Protein AF-A0A0U5H6E9-F1 (afdb_monomer)

Foldseek 3Di:
DDDDPPPDPDDDPPPVPPPPADPLVNVLVLLLVLLLLVLCLLQPPDDPLLSVLLSLLLLLLLLLLQLLCCVQPPQDLVLQPDPVLSVQLVVQVLVVNVVSLVSNLVSLVSCLVPNDPDDLDDDLNVLLVQLNVQLVVLNVVCVVCVPPDDPVSNSVSSVSNNVSSLSNLLSSLCRSQSDDPVSSVLSSLQSNLSSNLNNLSCSCPRRVVVSCVVPVVCVSSVVSSVVSNLVCNVVSLVSNVVSLVVVLCVSQNDDPCSLPVDPSNVSSVVSVVSSVVVVVSSVVVVVVPD

pLDDT: mean 86.28, std 13.68, range [39.25, 98.56]

Organism: NCBI:txid1407499

Solvent-accessible surface area (backbone atoms only — not comparable to full-atom values): 15486 Å² total; per-residue (Å²): 135,87,80,84,84,80,76,82,89,74,84,74,89,68,78,70,74,67,76,84,65,82,53,62,66,56,56,45,50,51,53,53,50,48,48,43,55,47,28,45,60,77,37,61,95,53,59,70,63,57,22,46,31,58,34,46,27,52,52,29,31,16,34,40,29,15,31,44,44,42,57,73,76,63,53,64,71,77,60,43,89,48,71,64,61,53,48,52,41,51,53,39,42,53,54,52,53,52,55,28,53,52,44,28,49,52,26,45,51,49,28,69,69,70,55,54,93,62,91,74,86,74,63,22,67,63,34,28,52,52,10,48,51,37,27,52,52,22,48,49,50,39,65,79,46,55,88,85,54,61,72,66,60,55,50,52,25,49,48,38,28,34,51,12,30,50,33,27,47,50,12,46,22,33,66,76,51,74,76,48,73,66,54,25,52,40,41,29,49,31,52,51,30,48,8,48,52,45,2,46,42,49,40,41,63,62,26,49,51,57,41,31,77,77,36,65,84,50,47,66,46,45,54,57,48,54,48,58,51,60,67,49,44,62,60,35,49,52,44,37,49,56,35,45,51,53,54,44,37,74,74,64,48,85,49,67,63,47,41,73,74,32,78,65,18,47,56,53,49,53,44,51,52,52,52,50,52,53,49,52,53,49,53,53,56,44,72,75,60,119

Structure (mmCIF, N/CA/C/O backbone):
data_AF-A0A0U5H6E9-F1
#
_entry.id   AF-A0A0U5H6E9-F1
#
loop_
_atom_site.group_PDB
_atom_site.id
_atom_site.type_symbol
_atom_site.label_atom_id
_atom_site.label_alt_id
_atom_site.label_comp_id
_atom_site.label_asym_id
_atom_site.label_entity_id
_atom_site.label_seq_id
_atom_site.pdbx_PDB_ins_code
_atom_site.Cartn_x
_atom_site.Cartn_y
_atom_site.Cartn_z
_atom_site.occupancy
_atom_site.B_iso_or_equiv
_atom_site.auth_seq_id
_atom_site.auth_comp_id
_atom_site.auth_asym_id
_atom_site.auth_atom_id
_atom_site.pdbx_PDB_model_num
ATOM 1 N N . MET A 1 1 ? 69.852 18.752 -20.637 1.00 45.91 1 MET A N 1
ATOM 2 C CA . MET A 1 1 ? 68.870 19.794 -20.258 1.00 45.91 1 MET A CA 1
ATOM 3 C C . MET A 1 1 ? 67.490 19.238 -20.585 1.00 45.91 1 MET A C 1
ATOM 5 O O . MET A 1 1 ? 67.244 18.961 -21.744 1.00 45.91 1 MET A O 1
ATOM 9 N N . SER A 1 2 ? 66.781 18.673 -19.604 1.00 44.69 2 SER A N 1
ATOM 10 C CA . SER A 1 2 ? 65.885 19.367 -18.648 1.00 44.69 2 SER A CA 1
ATOM 11 C C . SER A 1 2 ? 64.554 19.737 -19.329 1.00 44.69 2 SER A C 1
ATOM 13 O O . SER A 1 2 ? 64.591 20.444 -20.322 1.00 44.69 2 SER A O 1
ATOM 15 N N . GLY A 1 3 ? 63.366 19.286 -18.922 1.00 46.31 3 GLY A N 1
ATOM 16 C CA . GLY A 1 3 ? 62.975 18.500 -17.756 1.00 46.31 3 GLY A CA 1
ATOM 17 C C . GLY A 1 3 ? 61.678 17.726 -18.032 1.00 46.31 3 GLY A C 1
ATOM 18 O O . GLY A 1 3 ? 60.779 18.195 -18.727 1.00 46.31 3 GLY A O 1
ATOM 19 N N . ARG A 1 4 ? 61.626 16.498 -17.510 1.00 51.28 4 ARG A N 1
ATOM 20 C CA . ARG A 1 4 ? 60.442 15.635 -17.451 1.00 51.28 4 ARG A CA 1
ATOM 21 C C . ARG A 1 4 ? 59.536 16.177 -16.346 1.00 51.28 4 ARG A C 1
ATOM 23 O O . ARG A 1 4 ? 59.926 16.143 -15.184 1.00 51.28 4 ARG A O 1
ATOM 30 N N . ASN A 1 5 ? 58.344 16.638 -16.708 1.00 56.56 5 ASN A N 1
ATOM 31 C CA . ASN A 1 5 ? 57.294 16.946 -15.744 1.00 56.56 5 ASN A CA 1
ATOM 32 C C . ASN A 1 5 ? 56.795 15.637 -15.126 1.00 56.56 5 ASN A C 1
ATOM 34 O O . ASN A 1 5 ? 56.046 14.883 -15.747 1.00 56.56 5 ASN A O 1
ATOM 38 N N . ALA A 1 6 ? 57.266 15.366 -13.911 1.00 51.44 6 ALA A N 1
ATOM 39 C CA . ALA A 1 6 ? 56.654 14.423 -12.996 1.00 51.44 6 ALA A CA 1
ATOM 40 C C . ALA A 1 6 ? 55.296 15.001 -12.580 1.00 51.44 6 ALA A C 1
ATOM 42 O O . ALA A 1 6 ? 55.215 15.887 -11.734 1.00 51.44 6 ALA A O 1
ATOM 43 N N . ALA A 1 7 ? 54.239 14.549 -13.250 1.00 56.31 7 ALA A N 1
ATOM 44 C CA . ALA A 1 7 ? 52.873 14.784 -12.818 1.00 56.31 7 ALA A CA 1
ATOM 45 C C . ALA A 1 7 ? 52.587 13.869 -11.623 1.00 56.31 7 ALA A C 1
ATOM 47 O O . ALA A 1 7 ? 52.314 12.683 -11.788 1.00 56.31 7 ALA A O 1
ATOM 48 N N . ASP A 1 8 ? 52.779 14.439 -10.438 1.00 48.72 8 ASP A N 1
ATOM 49 C CA . ASP A 1 8 ? 51.894 14.365 -9.275 1.00 48.72 8 ASP A CA 1
ATOM 50 C C . ASP A 1 8 ? 50.790 13.289 -9.367 1.00 48.72 8 ASP A C 1
ATOM 52 O O . ASP A 1 8 ? 49.658 13.533 -9.789 1.00 48.72 8 ASP A O 1
ATOM 56 N N . THR A 1 9 ? 51.134 12.062 -8.980 1.00 53.03 9 THR A N 1
ATOM 57 C CA . THR A 1 9 ? 50.176 10.995 -8.671 1.00 53.03 9 THR A CA 1
ATOM 58 C C . THR A 1 9 ? 50.020 10.891 -7.159 1.00 53.03 9 THR A C 1
ATOM 60 O O . THR A 1 9 ? 50.283 9.840 -6.586 1.00 53.03 9 THR A O 1
ATOM 63 N N . ASP A 1 10 ? 49.612 11.981 -6.517 1.00 53.16 10 ASP A N 1
ATOM 64 C CA . ASP A 1 10 ? 49.133 11.977 -5.138 1.00 53.16 10 ASP A CA 1
ATOM 65 C C . ASP A 1 10 ? 47.776 12.673 -5.111 1.00 53.16 10 ASP A C 1
ATOM 67 O O . ASP A 1 10 ? 47.655 13.876 -5.330 1.00 53.16 10 ASP A O 1
ATOM 71 N N . GLY A 1 11 ? 46.715 11.906 -4.874 1.00 45.62 11 GLY A N 1
ATOM 72 C CA . GLY A 1 11 ? 45.394 12.505 -4.765 1.00 45.62 11 GLY A CA 1
ATOM 73 C C . GLY A 1 11 ? 44.251 11.514 -4.802 1.00 45.62 11 GLY A C 1
ATOM 74 O O . GLY A 1 11 ? 43.644 11.296 -5.841 1.00 45.62 11 GLY A O 1
ATOM 75 N N . GLN A 1 12 ? 43.897 11.019 -3.619 1.00 45.31 12 GLN A N 1
ATOM 76 C CA . GLN A 1 12 ? 42.544 10.572 -3.289 1.00 45.31 12 GLN A CA 1
ATOM 77 C C . GLN A 1 12 ? 42.116 9.206 -3.844 1.00 45.31 12 GLN A C 1
ATOM 79 O O . GLN A 1 12 ? 41.118 9.061 -4.547 1.00 45.31 12 GLN A O 1
ATOM 84 N N . SER A 1 13 ? 42.707 8.153 -3.277 1.00 42.09 13 SER A N 1
ATOM 85 C CA . SER A 1 13 ? 41.877 7.066 -2.749 1.00 42.09 13 SER A CA 1
ATOM 86 C C . SER A 1 13 ? 41.071 7.596 -1.553 1.00 42.09 13 SER A C 1
ATOM 88 O O . SER A 1 13 ? 41.243 7.185 -0.405 1.00 42.09 13 SER A O 1
ATOM 90 N N . GLU A 1 14 ? 40.152 8.533 -1.817 1.00 42.91 14 GLU A N 1
ATOM 91 C CA . GLU A 1 14 ? 38.995 8.705 -0.956 1.00 42.91 14 GLU A CA 1
ATOM 92 C C . GLU A 1 14 ? 38.240 7.379 -1.034 1.00 42.91 14 GLU A C 1
ATOM 94 O O . GLU A 1 14 ? 37.371 7.150 -1.876 1.00 42.91 14 GLU A O 1
ATOM 99 N N . ASN A 1 15 ? 38.605 6.475 -0.126 1.00 39.25 15 ASN A N 1
ATOM 100 C CA . ASN A 1 15 ? 37.699 5.517 0.467 1.00 39.25 15 ASN A CA 1
ATOM 101 C C . ASN A 1 15 ? 36.555 6.339 1.055 1.00 39.25 15 ASN A C 1
ATOM 103 O O . ASN A 1 15 ? 36.494 6.599 2.257 1.00 39.25 15 ASN A O 1
ATOM 107 N N . GLY A 1 16 ? 35.672 6.794 0.167 1.00 39.44 16 GLY A N 1
ATOM 108 C CA . GLY A 1 16 ? 34.400 7.384 0.479 1.00 39.44 16 GLY A CA 1
ATOM 109 C C . GLY A 1 16 ? 33.651 6.307 1.222 1.00 39.44 16 GLY A C 1
ATOM 110 O O . GLY A 1 16 ? 32.987 5.461 0.622 1.00 39.44 16 GLY A O 1
ATOM 111 N N . ALA A 1 17 ? 33.805 6.311 2.543 1.00 40.44 17 ALA A N 1
ATOM 112 C CA . ALA A 1 17 ? 32.913 5.652 3.458 1.00 40.44 17 ALA A CA 1
ATOM 113 C C . ALA A 1 17 ? 31.559 6.307 3.207 1.00 40.44 17 ALA A C 1
ATOM 115 O O . ALA A 1 17 ? 31.188 7.284 3.855 1.00 40.44 17 ALA A O 1
ATOM 116 N N . THR A 1 18 ? 30.854 5.808 2.187 1.00 41.44 18 THR A N 1
ATOM 117 C CA . THR A 1 18 ? 29.498 6.213 1.867 1.00 41.44 18 THR A CA 1
ATOM 118 C C . THR A 1 18 ? 28.760 6.142 3.190 1.00 41.44 18 THR A C 1
ATOM 120 O O . THR A 1 18 ? 28.758 5.055 3.788 1.00 41.44 18 THR A O 1
ATOM 123 N N . PRO A 1 19 ? 28.229 7.268 3.705 1.00 43.62 19 PRO A N 1
ATOM 124 C CA . PRO A 1 19 ? 27.575 7.278 5.000 1.00 43.62 19 PRO A CA 1
ATOM 125 C C . PRO A 1 19 ? 26.576 6.133 4.978 1.00 43.62 19 PRO A C 1
ATOM 127 O O . PRO A 1 19 ? 25.770 6.056 4.048 1.00 43.62 19 PRO A O 1
ATOM 130 N N . ARG A 1 20 ? 26.733 5.185 5.914 1.00 52.06 20 ARG A N 1
ATOM 131 C CA . ARG A 1 20 ? 25.985 3.922 5.944 1.00 52.06 20 ARG A CA 1
ATOM 132 C C . ARG A 1 20 ? 24.503 4.246 6.098 1.00 52.06 20 ARG A C 1
ATOM 134 O O . ARG A 1 20 ? 23.975 4.307 7.203 1.00 52.06 20 ARG A O 1
ATOM 141 N N . GLY A 1 21 ? 23.841 4.511 4.977 1.00 60.22 21 GLY A N 1
ATOM 142 C CA . GLY A 1 21 ? 22.407 4.695 4.916 1.00 60.22 21 GLY A CA 1
ATOM 143 C C . GLY A 1 21 ? 21.741 3.412 5.389 1.00 60.22 21 GLY A C 1
ATOM 144 O O . GLY A 1 21 ? 22.235 2.310 5.135 1.00 60.22 21 GLY A O 1
ATOM 145 N N . LEU A 1 22 ? 20.620 3.558 6.089 1.00 67.62 22 LEU A N 1
ATOM 146 C CA . LEU A 1 22 ? 19.798 2.429 6.503 1.00 67.62 22 LEU A CA 1
ATOM 147 C C . LEU A 1 22 ? 19.480 1.574 5.271 1.00 67.62 22 LEU A C 1
ATOM 149 O O . LEU A 1 22 ? 18.925 2.064 4.284 1.00 67.62 22 LEU A O 1
ATOM 153 N N . GLN A 1 23 ? 19.881 0.300 5.306 1.00 84.44 23 GLN A N 1
ATOM 154 C CA . GLN A 1 23 ? 19.704 -0.589 4.164 1.00 84.44 23 GLN A CA 1
ATOM 155 C C . GLN A 1 23 ? 18.206 -0.671 3.819 1.00 84.44 23 GLN A C 1
ATOM 157 O O . GLN A 1 23 ? 17.396 -0.908 4.719 1.00 84.44 23 GLN A O 1
ATOM 162 N N . PRO A 1 24 ? 17.802 -0.549 2.541 1.00 83.44 24 PRO A N 1
ATOM 163 C CA . PRO A 1 24 ? 16.387 -0.568 2.152 1.00 83.44 24 PRO A CA 1
ATOM 164 C C . PRO A 1 24 ? 15.603 -1.801 2.624 1.00 83.44 24 PRO A C 1
ATOM 166 O O . PRO A 1 24 ? 14.387 -1.726 2.807 1.00 83.44 24 PRO A O 1
ATOM 169 N N . ARG A 1 25 ? 16.294 -2.922 2.867 1.00 89.62 25 ARG A N 1
ATOM 170 C CA . ARG A 1 25 ? 15.721 -4.139 3.459 1.00 89.62 25 ARG A CA 1
ATOM 171 C C . ARG A 1 25 ? 15.347 -3.959 4.928 1.00 89.62 25 ARG A C 1
ATOM 173 O O . ARG A 1 25 ? 14.295 -4.432 5.338 1.00 89.62 25 ARG A O 1
ATOM 180 N N . VAL A 1 26 ? 16.175 -3.253 5.696 1.00 89.06 26 VAL A N 1
ATOM 181 C CA . VAL A 1 26 ? 15.901 -2.940 7.104 1.00 89.06 26 VAL A CA 1
ATOM 182 C C . VAL A 1 26 ? 14.701 -2.004 7.200 1.00 89.06 26 VAL A C 1
ATOM 184 O O . VAL A 1 26 ? 13.808 -2.254 7.997 1.00 89.06 26 VAL A O 1
ATOM 187 N N . VAL A 1 27 ? 14.611 -0.992 6.329 1.00 87.62 27 VAL A N 1
ATOM 188 C CA . VAL A 1 27 ? 13.433 -0.104 6.269 1.00 87.62 27 VAL A CA 1
ATOM 189 C C . VAL A 1 27 ? 12.159 -0.899 5.978 1.00 87.62 27 VAL A C 1
ATOM 191 O O . VAL A 1 27 ? 11.160 -0.727 6.670 1.00 87.62 27 VAL A O 1
ATOM 194 N N . LEU A 1 28 ? 12.194 -1.807 4.997 1.00 92.81 28 LEU A N 1
ATOM 195 C CA . LEU A 1 28 ? 11.055 -2.674 4.692 1.00 92.81 28 LEU A CA 1
ATOM 196 C C . LEU A 1 28 ? 10.669 -3.553 5.893 1.00 92.81 28 LEU A C 1
ATOM 198 O O . LEU A 1 28 ? 9.490 -3.633 6.229 1.00 92.81 28 LEU A O 1
ATOM 202 N N . ALA A 1 29 ? 11.646 -4.172 6.559 1.00 93.44 29 ALA A N 1
ATOM 203 C CA . ALA A 1 29 ? 11.404 -4.987 7.747 1.00 93.44 29 ALA A CA 1
ATOM 204 C C . ALA A 1 29 ? 10.767 -4.168 8.881 1.00 93.44 29 ALA A C 1
ATOM 206 O O . ALA A 1 29 ? 9.769 -4.598 9.452 1.00 93.44 29 ALA A O 1
ATOM 207 N N . LEU A 1 30 ? 11.279 -2.962 9.153 1.00 90.69 30 LEU A N 1
ATOM 208 C CA . LEU A 1 30 ? 10.728 -2.055 10.164 1.00 90.69 30 LEU A CA 1
ATOM 209 C C . LEU A 1 30 ? 9.275 -1.676 9.859 1.00 90.69 30 LEU A C 1
ATOM 211 O O . LEU A 1 30 ? 8.436 -1.728 10.754 1.00 90.69 30 LEU A O 1
ATOM 215 N N . VAL A 1 31 ? 8.955 -1.354 8.601 1.00 91.69 31 VAL A N 1
ATOM 216 C CA . VAL A 1 31 ? 7.578 -1.040 8.180 1.00 91.69 31 VAL A CA 1
ATOM 217 C C . VAL A 1 31 ? 6.656 -2.249 8.366 1.00 91.69 31 VAL A C 1
ATOM 219 O O . VAL A 1 31 ? 5.556 -2.098 8.894 1.00 91.69 31 VAL A O 1
ATOM 222 N N . LEU A 1 32 ? 7.096 -3.453 7.987 1.00 95.50 32 LEU A N 1
ATOM 223 C CA . LEU A 1 32 ? 6.299 -4.677 8.130 1.00 95.50 32 LEU A CA 1
ATOM 224 C C . LEU A 1 32 ? 6.052 -5.047 9.597 1.00 95.50 32 LEU A C 1
ATOM 226 O O . LEU A 1 32 ? 4.924 -5.390 9.951 1.00 95.50 32 LEU A O 1
ATOM 230 N N . VAL A 1 33 ? 7.076 -4.938 10.448 1.00 93.75 33 VAL A N 1
ATOM 231 C CA . VAL A 1 33 ? 6.973 -5.188 11.894 1.00 93.75 33 VAL A CA 1
ATOM 232 C C . VAL A 1 33 ? 6.086 -4.138 12.561 1.00 93.75 33 VAL A C 1
ATOM 234 O O . VAL A 1 33 ? 5.216 -4.489 13.356 1.00 93.75 33 VAL A O 1
ATOM 237 N N . ALA A 1 34 ? 6.228 -2.858 12.204 1.00 91.12 34 ALA A N 1
ATOM 238 C CA . ALA A 1 34 ? 5.355 -1.801 12.708 1.00 91.12 34 ALA A CA 1
ATOM 239 C C . ALA A 1 34 ? 3.893 -2.010 12.271 1.00 91.12 34 ALA A C 1
ATOM 241 O O . ALA A 1 34 ? 2.977 -1.837 13.079 1.00 91.12 34 ALA A O 1
ATOM 242 N N . ALA A 1 35 ? 3.654 -2.430 11.025 1.00 94.31 35 ALA A N 1
ATOM 243 C CA . ALA A 1 35 ? 2.319 -2.785 10.547 1.00 94.31 35 ALA A CA 1
ATOM 244 C C . ALA A 1 35 ? 1.745 -3.989 11.316 1.00 94.31 35 ALA A C 1
ATOM 246 O O . ALA A 1 35 ? 0.595 -3.938 11.756 1.00 94.31 35 ALA A O 1
ATOM 247 N N . LEU A 1 36 ? 2.556 -5.028 11.559 1.00 94.81 36 LEU A N 1
ATOM 248 C CA . LEU A 1 36 ? 2.159 -6.209 12.333 1.00 94.81 36 LEU A CA 1
ATOM 249 C C . LEU A 1 36 ? 1.800 -5.841 13.771 1.00 94.81 36 LEU A C 1
ATOM 251 O O . LEU A 1 36 ? 0.747 -6.239 14.259 1.00 94.81 36 LEU A O 1
ATOM 255 N N . GLY A 1 37 ? 2.616 -5.009 14.420 1.00 92.12 37 GLY A N 1
ATOM 256 C CA . GLY A 1 37 ? 2.298 -4.473 15.740 1.00 92.12 37 GLY A CA 1
ATOM 257 C C . GLY A 1 37 ? 0.974 -3.704 15.749 1.00 92.12 37 GLY A C 1
ATOM 258 O O . GLY A 1 37 ? 0.287 -3.685 16.757 1.00 92.12 37 GLY A O 1
ATOM 259 N N . GLY A 1 38 ? 0.567 -3.100 14.626 1.00 90.94 38 GLY A N 1
ATOM 260 C CA . GLY A 1 38 ? -0.732 -2.422 14.500 1.00 90.94 38 GLY A CA 1
ATOM 261 C C . GLY A 1 38 ? -1.886 -3.397 14.525 1.00 90.94 38 GLY A C 1
ATOM 262 O O . GLY A 1 38 ? -2.750 -3.284 15.384 1.00 90.94 38 GLY A O 1
ATOM 263 N N . ALA A 1 39 ? -1.842 -4.390 13.641 1.00 92.19 39 ALA A N 1
ATOM 264 C CA . ALA A 1 39 ? -2.847 -5.446 13.606 1.00 92.19 39 ALA A CA 1
ATOM 265 C C . ALA A 1 39 ? -2.925 -6.206 14.942 1.00 92.19 39 ALA A C 1
ATOM 267 O O . ALA A 1 39 ? -4.013 -6.493 15.436 1.00 92.19 39 ALA A O 1
ATOM 268 N N . TRP A 1 40 ? -1.779 -6.471 15.576 1.00 92.56 40 TRP A N 1
ATOM 269 C CA . TRP A 1 40 ? -1.730 -7.141 16.874 1.00 92.56 40 TRP A CA 1
ATOM 270 C C . TRP A 1 40 ? -2.445 -6.355 17.977 1.00 92.56 40 TRP A C 1
ATOM 272 O O . TRP A 1 40 ? -3.131 -6.950 18.809 1.00 92.56 40 TRP A O 1
ATOM 282 N N . LEU A 1 41 ? -2.288 -5.027 17.984 1.00 90.12 41 LEU A N 1
ATOM 283 C CA . LEU A 1 41 ? -2.976 -4.148 18.925 1.00 90.12 41 LEU A CA 1
ATOM 284 C C . LEU A 1 41 ? -4.474 -4.047 18.623 1.00 90.12 41 LEU A C 1
ATOM 286 O O . LEU A 1 41 ? -5.272 -4.144 19.551 1.00 90.12 41 LEU A O 1
ATOM 290 N N . THR A 1 42 ? -4.854 -3.897 17.350 1.00 89.44 42 THR A N 1
ATOM 291 C CA . THR A 1 42 ? -6.260 -3.787 16.926 1.00 89.44 42 THR A CA 1
ATOM 292 C C . THR A 1 42 ? -7.068 -5.035 17.289 1.00 89.44 42 THR A C 1
ATOM 294 O O . THR A 1 42 ? -8.187 -4.914 17.771 1.00 89.44 42 THR A O 1
ATOM 297 N N . HIS A 1 43 ? -6.493 -6.230 17.135 1.00 90.12 43 HIS A N 1
ATOM 298 C CA . HIS A 1 43 ? -7.172 -7.500 17.424 1.00 90.12 43 HIS A CA 1
ATOM 299 C C . HIS A 1 43 ? -6.643 -8.159 18.708 1.00 90.12 43 HIS A C 1
ATOM 301 O O . HIS A 1 43 ? -6.454 -9.379 18.784 1.00 90.12 43 HIS A O 1
ATOM 307 N N . ARG A 1 44 ? -6.349 -7.359 19.740 1.00 89.56 44 ARG A N 1
ATOM 308 C CA . ARG A 1 44 ? -5.904 -7.879 21.040 1.00 89.56 44 ARG A CA 1
ATOM 309 C C . ARG A 1 44 ? -6.959 -8.832 21.622 1.00 89.56 44 ARG A C 1
ATOM 311 O O . ARG A 1 44 ? -8.154 -8.597 21.511 1.00 89.56 44 ARG A O 1
ATOM 318 N N . GLY A 1 45 ? -6.503 -9.930 22.225 1.00 89.62 45 GLY A N 1
ATOM 319 C CA . GLY A 1 45 ? -7.380 -10.972 22.779 1.00 89.62 45 GLY A CA 1
ATOM 320 C C . GLY A 1 45 ? -7.969 -11.946 21.750 1.00 89.62 45 GLY A C 1
ATOM 321 O O . GLY A 1 45 ? -8.511 -12.967 22.148 1.00 89.62 45 GLY A O 1
ATOM 322 N N . GLN A 1 46 ? -7.810 -11.688 20.447 1.00 91.06 46 GLN A N 1
ATOM 323 C CA . GLN A 1 46 ? -8.293 -12.583 19.391 1.00 91.06 46 GLN A CA 1
ATOM 324 C C . GLN A 1 46 ? -7.273 -13.689 19.040 1.00 91.06 46 GLN A C 1
ATOM 326 O O . GLN A 1 46 ? -6.070 -13.533 19.320 1.00 91.06 46 GLN A O 1
ATOM 331 N N . PRO A 1 47 ? -7.716 -14.788 18.392 1.00 92.69 47 PRO A N 1
ATOM 332 C CA . PRO A 1 47 ? -6.833 -15.830 17.871 1.00 92.69 47 PRO A CA 1
ATOM 333 C C . PRO A 1 47 ? -5.758 -15.287 16.919 1.00 92.69 47 PRO A C 1
ATOM 335 O O . PRO A 1 47 ? -5.918 -14.238 16.291 1.00 92.69 47 PRO A O 1
ATOM 338 N N . LEU A 1 48 ? -4.654 -16.029 16.772 1.00 92.56 48 LEU A N 1
ATOM 339 C CA . LEU A 1 48 ? -3.530 -15.634 15.911 1.00 92.56 48 LEU A CA 1
ATOM 340 C C . LEU A 1 48 ? -3.969 -15.379 14.458 1.00 92.56 48 LEU A C 1
ATOM 342 O O . LEU A 1 48 ? -3.536 -14.400 13.853 1.00 92.56 48 LEU A O 1
ATOM 346 N N . ALA A 1 49 ? -4.868 -16.208 13.922 1.00 91.06 49 ALA A N 1
ATOM 347 C CA . ALA A 1 49 ? -5.393 -16.054 12.565 1.00 91.06 49 ALA A CA 1
ATOM 348 C C . ALA A 1 49 ? -6.079 -14.691 12.358 1.00 91.06 49 ALA A C 1
ATOM 350 O O . ALA A 1 49 ? -5.776 -13.992 11.393 1.00 91.06 49 ALA A O 1
ATOM 351 N N . THR A 1 50 ? -6.916 -14.261 13.306 1.00 89.25 50 THR A N 1
ATOM 352 C CA . THR A 1 50 ? -7.624 -12.970 13.267 1.00 89.25 50 THR A CA 1
ATOM 353 C C . THR A 1 50 ? -6.674 -11.774 13.327 1.00 89.25 50 THR A C 1
ATOM 355 O O . THR A 1 50 ? -7.024 -10.698 12.868 1.00 89.25 50 THR A O 1
ATOM 358 N N . LYS A 1 51 ? -5.451 -11.943 13.844 1.00 92.69 51 LYS A N 1
ATOM 359 C CA . LYS A 1 51 ? -4.412 -10.897 13.841 1.00 92.69 51 LYS A CA 1
ATOM 360 C C . LYS A 1 51 ? -3.607 -10.886 12.543 1.00 92.69 51 LYS A C 1
ATOM 362 O O . LYS A 1 51 ? -3.266 -9.822 12.030 1.00 92.69 51 LYS A O 1
ATOM 367 N N . LEU A 1 52 ? -3.280 -12.069 12.020 1.00 95.50 52 LEU A N 1
ATOM 368 C CA . LEU A 1 52 ? -2.416 -12.216 10.849 1.00 95.50 52 LEU A CA 1
ATOM 369 C C . LEU A 1 52 ? -3.147 -11.964 9.529 1.00 95.50 52 LEU A C 1
ATOM 371 O O . LEU A 1 52 ? -2.539 -11.412 8.617 1.00 95.50 52 LEU A O 1
ATOM 375 N N . LEU A 1 53 ? -4.426 -12.327 9.408 1.00 95.25 53 LEU A N 1
ATOM 376 C CA . LEU A 1 53 ? -5.186 -12.154 8.164 1.00 95.25 53 LEU A CA 1
ATOM 377 C C . LEU A 1 53 ? -5.398 -10.680 7.768 1.00 95.25 53 LEU A C 1
ATOM 379 O O . LEU A 1 53 ? -5.116 -10.349 6.611 1.00 95.25 53 LEU A O 1
ATOM 383 N N . PRO A 1 54 ? -5.814 -9.768 8.671 1.00 94.31 54 PRO A N 1
ATOM 384 C CA . PRO A 1 54 ? -5.920 -8.345 8.349 1.00 94.31 54 PRO A CA 1
ATOM 385 C C . PRO A 1 54 ? -4.556 -7.740 8.010 1.00 94.31 54 PRO A C 1
ATOM 387 O O . PRO A 1 54 ? -4.429 -6.989 7.044 1.00 94.31 54 PRO A O 1
ATOM 390 N N . TRP A 1 55 ? -3.509 -8.117 8.757 1.00 97.06 55 TRP A N 1
ATOM 391 C CA . TRP A 1 55 ? -2.137 -7.694 8.470 1.00 97.06 55 TRP A CA 1
ATOM 392 C C . TRP A 1 55 ? -1.686 -8.139 7.078 1.00 97.06 55 TRP A C 1
ATOM 394 O O . TRP A 1 55 ? -1.230 -7.311 6.290 1.00 97.06 55 TRP A O 1
ATOM 404 N N . ALA A 1 56 ? -1.848 -9.423 6.756 1.00 97.56 56 ALA A N 1
ATOM 405 C C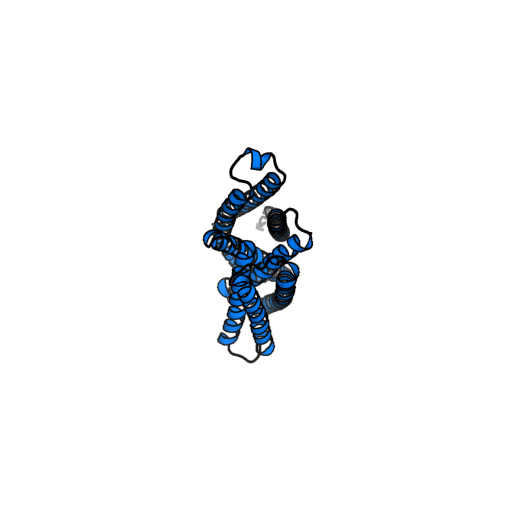A . ALA A 1 56 ? -1.475 -9.978 5.464 1.00 97.56 56 ALA A CA 1
ATOM 406 C C . ALA A 1 56 ? -2.249 -9.287 4.337 1.00 97.56 56 ALA A C 1
ATOM 408 O O . ALA A 1 56 ? -1.635 -8.860 3.365 1.00 97.56 56 ALA A O 1
ATOM 409 N N . THR A 1 57 ? -3.560 -9.092 4.499 1.00 96.94 57 THR A N 1
ATOM 410 C CA . THR A 1 57 ? -4.415 -8.402 3.520 1.00 96.94 57 THR A CA 1
ATOM 411 C C . THR A 1 57 ? -3.953 -6.966 3.281 1.00 96.94 57 THR A C 1
ATOM 413 O O . THR A 1 57 ? -3.774 -6.562 2.128 1.00 96.94 57 THR A O 1
ATOM 416 N N . ALA A 1 58 ? -3.684 -6.206 4.348 1.00 97.00 58 ALA A N 1
ATOM 417 C CA . ALA A 1 58 ? -3.190 -4.835 4.253 1.00 97.00 58 ALA A CA 1
ATOM 418 C C . ALA A 1 58 ? -1.803 -4.765 3.593 1.00 97.00 58 ALA A C 1
ATOM 420 O O . ALA A 1 58 ? -1.572 -3.923 2.725 1.00 97.00 58 ALA A O 1
ATOM 421 N N . VAL A 1 59 ? -0.887 -5.671 3.951 1.00 98.12 59 VAL A N 1
ATOM 422 C CA . VAL A 1 59 ? 0.476 -5.725 3.402 1.00 98.12 59 VAL A CA 1
ATOM 423 C C . VAL A 1 59 ? 0.468 -6.121 1.929 1.00 98.12 59 VAL A C 1
ATOM 425 O O . VAL A 1 59 ? 1.081 -5.434 1.114 1.00 98.12 59 VAL A O 1
ATOM 428 N N . THR A 1 60 ? -0.223 -7.198 1.553 1.00 98.38 60 THR A N 1
ATOM 429 C CA . THR A 1 60 ? -0.228 -7.679 0.164 1.00 98.38 60 THR A CA 1
ATOM 430 C C . THR A 1 60 ? -0.938 -6.693 -0.751 1.00 98.38 60 THR A C 1
ATOM 432 O O . THR A 1 60 ? -0.425 -6.373 -1.824 1.00 98.38 60 THR A O 1
ATOM 435 N N . THR A 1 61 ? -2.081 -6.156 -0.311 1.00 98.12 61 THR A N 1
ATOM 436 C CA . THR A 1 61 ? -2.844 -5.180 -1.099 1.00 98.12 61 THR A CA 1
ATOM 437 C C . THR A 1 61 ? -2.111 -3.852 -1.164 1.00 98.12 61 THR A C 1
ATOM 439 O O . THR A 1 61 ? -2.021 -3.262 -2.236 1.00 98.12 61 THR A O 1
ATOM 442 N N . GLY A 1 62 ? -1.503 -3.411 -0.061 1.00 97.94 62 GLY A N 1
ATOM 443 C CA . GLY A 1 62 ? -0.704 -2.194 -0.031 1.00 97.94 62 GLY A CA 1
ATOM 444 C C . GLY A 1 62 ? 0.537 -2.280 -0.920 1.00 97.94 62 GLY A C 1
ATOM 445 O O . GLY A 1 62 ? 0.806 -1.361 -1.692 1.00 97.94 62 GLY A O 1
ATOM 446 N N . ALA A 1 63 ? 1.255 -3.406 -0.890 1.00 98.25 63 ALA A N 1
ATOM 447 C CA . ALA A 1 63 ? 2.392 -3.650 -1.772 1.00 98.25 63 ALA A CA 1
ATOM 448 C C . ALA A 1 63 ? 1.981 -3.680 -3.253 1.00 98.25 63 ALA A C 1
ATOM 450 O O . ALA A 1 63 ? 2.692 -3.114 -4.087 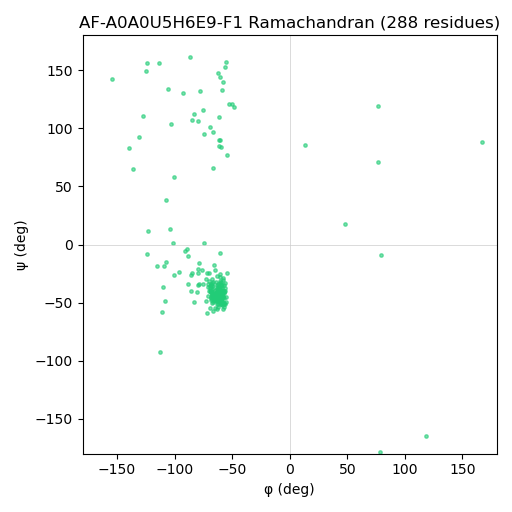1.00 98.25 63 ALA A O 1
ATOM 451 N N . LEU A 1 64 ? 0.836 -4.294 -3.586 1.00 98.44 64 LEU A N 1
ATOM 452 C CA . LEU A 1 64 ? 0.303 -4.307 -4.950 1.00 98.44 64 LEU A CA 1
ATOM 453 C C . LEU A 1 64 ? -0.129 -2.907 -5.398 1.00 98.44 64 LEU A C 1
ATOM 455 O O . LEU A 1 64 ? 0.387 -2.409 -6.396 1.00 98.44 64 LEU A O 1
ATOM 459 N N . ALA A 1 65 ? -1.031 -2.260 -4.656 1.00 98.00 65 ALA A N 1
ATOM 460 C CA . ALA A 1 65 ? -1.570 -0.940 -4.978 1.00 98.00 65 ALA A CA 1
ATOM 461 C C . ALA A 1 65 ? -0.453 0.099 -5.095 1.00 98.00 65 ALA A C 1
ATOM 463 O O . ALA A 1 65 ? -0.343 0.789 -6.108 1.00 98.00 65 ALA A O 1
ATOM 464 N N . GLY A 1 66 ? 0.423 0.158 -4.089 1.00 96.69 66 GLY A N 1
ATOM 465 C CA . GLY A 1 66 ? 1.564 1.056 -4.087 1.00 96.69 66 GLY A CA 1
ATOM 466 C C . GLY A 1 66 ? 2.537 0.733 -5.216 1.00 96.69 66 GLY A C 1
ATOM 467 O O . GLY A 1 66 ? 2.922 1.631 -5.953 1.00 96.69 66 GLY A O 1
ATOM 468 N N . GLY A 1 67 ? 2.913 -0.531 -5.424 1.00 96.19 67 GLY A N 1
ATOM 469 C CA . GLY A 1 67 ? 3.838 -0.895 -6.500 1.00 96.19 67 GLY A CA 1
ATOM 470 C C . GLY A 1 67 ? 3.289 -0.583 -7.901 1.00 96.19 67 GLY A C 1
ATOM 471 O O . GLY A 1 67 ? 4.032 -0.107 -8.761 1.00 96.19 67 GLY A O 1
ATOM 472 N N . VAL A 1 68 ? 1.982 -0.771 -8.125 1.00 96.31 68 VAL A N 1
ATOM 473 C CA . VAL A 1 68 ? 1.315 -0.361 -9.371 1.00 96.31 68 VAL A CA 1
ATOM 474 C C . VAL A 1 68 ? 1.287 1.164 -9.495 1.00 96.31 68 VAL A C 1
ATOM 476 O O . VAL A 1 68 ? 1.588 1.667 -10.575 1.00 96.31 68 VAL A O 1
ATOM 479 N N . TYR A 1 69 ? 0.998 1.902 -8.419 1.00 95.69 69 TYR A N 1
ATOM 480 C CA . TYR A 1 69 ? 1.081 3.367 -8.395 1.00 95.69 69 TYR A CA 1
ATOM 481 C C . TYR A 1 69 ? 2.480 3.857 -8.780 1.00 95.69 69 TYR A C 1
ATOM 483 O O . TYR A 1 69 ? 2.616 4.652 -9.709 1.00 95.69 69 TYR A O 1
ATOM 491 N N . TRP A 1 70 ? 3.526 3.308 -8.153 1.00 92.12 70 TRP A N 1
ATOM 492 C CA . TRP A 1 70 ? 4.917 3.612 -8.492 1.00 92.12 70 TRP A CA 1
ATOM 493 C C . TRP A 1 70 ? 5.184 3.361 -9.970 1.00 92.12 70 TRP A C 1
ATOM 495 O O . TRP A 1 70 ? 5.724 4.225 -10.648 1.00 92.12 70 TRP A O 1
ATOM 505 N N . ARG A 1 71 ? 4.725 2.230 -10.507 1.00 91.25 71 ARG A N 1
ATOM 506 C CA . ARG A 1 71 ? 4.895 1.900 -11.923 1.00 91.25 71 ARG A CA 1
ATOM 507 C C . ARG A 1 71 ? 4.114 2.803 -12.887 1.00 91.25 71 ARG A C 1
ATOM 509 O O . ARG A 1 71 ? 4.566 2.994 -14.011 1.00 91.25 71 ARG A O 1
ATOM 516 N N . LEU A 1 72 ? 2.914 3.247 -12.519 1.00 90.38 72 LEU A N 1
ATOM 517 C CA . LEU A 1 72 ? 2.019 3.996 -13.410 1.00 90.38 72 LEU A CA 1
ATOM 518 C C . LEU A 1 72 ? 2.257 5.501 -13.379 1.00 90.38 72 LEU A C 1
ATOM 520 O O . LEU A 1 72 ? 2.035 6.156 -14.394 1.00 90.38 72 LEU A O 1
ATOM 524 N N . VAL A 1 73 ? 2.635 6.031 -12.219 1.00 88.44 73 VAL A N 1
ATOM 525 C CA . VAL A 1 73 ? 2.659 7.473 -11.960 1.00 88.44 73 VAL A CA 1
ATOM 526 C C . VAL A 1 73 ? 4.085 7.995 -11.837 1.00 88.44 73 VAL A C 1
ATOM 528 O O . VAL A 1 73 ? 4.360 9.104 -12.275 1.00 88.44 73 VAL A O 1
ATOM 531 N N . LEU A 1 74 ? 4.992 7.212 -11.246 1.00 84.50 74 LEU A N 1
ATOM 532 C CA . LEU A 1 74 ? 6.311 7.705 -10.829 1.00 84.50 74 LEU A CA 1
ATOM 533 C C . LEU A 1 74 ? 7.480 7.057 -11.572 1.00 84.50 74 LEU A C 1
ATOM 535 O O . LEU A 1 74 ? 8.583 7.604 -11.592 1.00 84.50 74 LEU A O 1
ATOM 539 N N . PHE A 1 75 ? 7.253 5.904 -12.195 1.00 84.25 75 PHE A N 1
ATOM 540 C CA . PHE A 1 75 ? 8.241 5.251 -13.029 1.00 84.25 75 PHE A CA 1
ATOM 541 C C . PHE A 1 75 ? 8.282 5.913 -14.400 1.00 84.25 75 PHE A C 1
ATOM 543 O O . PHE A 1 75 ? 7.401 5.702 -15.235 1.00 84.25 75 PHE A O 1
ATOM 550 N N . ASP A 1 76 ? 9.346 6.670 -14.623 1.00 80.38 76 ASP A N 1
ATOM 551 C CA . ASP A 1 76 ? 9.689 7.199 -15.928 1.00 80.38 76 ASP A CA 1
ATOM 552 C C . ASP A 1 76 ? 10.480 6.132 -16.693 1.00 80.38 76 ASP A C 1
ATOM 554 O O . ASP A 1 76 ? 11.619 5.801 -16.355 1.00 80.38 76 ASP A O 1
ATOM 558 N N . ALA A 1 77 ? 9.830 5.524 -17.685 1.00 78.44 77 ALA A N 1
ATOM 559 C CA . ALA A 1 77 ? 10.456 4.505 -18.513 1.00 78.44 77 ALA A CA 1
ATOM 560 C C . ALA A 1 77 ? 11.489 5.101 -19.476 1.00 78.44 77 ALA A C 1
ATOM 562 O O . ALA A 1 77 ? 12.394 4.371 -19.886 1.00 78.44 77 ALA A O 1
ATOM 563 N N . ASP A 1 78 ? 11.351 6.380 -19.821 1.00 77.56 78 ASP A N 1
ATOM 564 C CA . ASP A 1 78 ? 12.186 7.064 -20.803 1.00 77.56 78 ASP A CA 1
ATOM 565 C C . ASP A 1 78 ? 13.522 7.485 -20.185 1.00 77.56 78 ASP A C 1
ATOM 567 O O . ASP A 1 78 ? 14.538 7.476 -20.870 1.00 77.56 78 ASP A O 1
ATOM 571 N N . ALA A 1 79 ? 13.567 7.661 -18.858 1.00 75.56 79 ALA A N 1
ATOM 572 C CA . ALA A 1 79 ? 14.801 7.844 -18.087 1.00 75.56 79 ALA A CA 1
ATOM 573 C C . ALA A 1 79 ? 15.798 6.663 -18.169 1.00 75.56 79 ALA A C 1
ATOM 575 O O . ALA A 1 79 ? 16.901 6.746 -17.632 1.00 75.56 79 ALA A O 1
ATOM 576 N N . PHE A 1 80 ? 15.423 5.537 -18.784 1.00 77.62 80 PHE A N 1
ATOM 577 C CA . PHE A 1 80 ? 16.318 4.408 -19.025 1.00 77.62 80 PHE A CA 1
ATOM 578 C C . PHE A 1 80 ? 16.746 4.392 -20.489 1.00 77.62 80 PHE A C 1
ATOM 580 O O . PHE A 1 80 ? 15.995 3.888 -21.317 1.00 77.62 80 PHE A O 1
ATOM 587 N N . ASP A 1 81 ? 17.969 4.819 -20.796 1.00 72.44 81 ASP A N 1
ATOM 588 C CA . ASP A 1 81 ? 18.462 4.938 -22.180 1.00 72.44 81 ASP A CA 1
ATOM 589 C C . ASP A 1 81 ? 18.475 3.598 -22.936 1.00 72.44 81 ASP A C 1
ATOM 591 O O . ASP A 1 81 ? 18.089 3.502 -24.105 1.00 72.44 81 ASP A O 1
ATOM 595 N N . ARG A 1 82 ? 18.846 2.507 -22.252 1.00 80.88 82 ARG A N 1
ATOM 596 C CA . ARG A 1 82 ? 19.007 1.184 -22.874 1.00 80.88 82 ARG A CA 1
ATOM 597 C C . ARG A 1 82 ? 17.738 0.338 -22.786 1.00 80.88 82 ARG A C 1
ATOM 599 O O . ARG A 1 82 ? 17.176 0.099 -21.712 1.00 80.88 82 ARG A O 1
ATOM 606 N N . ALA A 1 83 ? 17.327 -0.221 -23.928 1.00 83.62 83 ALA A N 1
ATOM 607 C CA . ALA A 1 83 ? 16.168 -1.113 -24.027 1.00 83.62 83 ALA A CA 1
ATOM 608 C C . ALA A 1 83 ? 16.281 -2.354 -23.122 1.00 83.62 83 ALA A C 1
ATOM 610 O O . ALA A 1 83 ? 15.269 -2.863 -22.630 1.00 83.62 83 ALA A O 1
ATOM 611 N N . GLU A 1 84 ? 17.503 -2.826 -22.877 1.00 86.75 84 GLU A N 1
ATOM 612 C CA . GLU A 1 84 ? 17.795 -3.943 -21.983 1.00 86.75 84 GLU A CA 1
ATOM 613 C C . GLU A 1 84 ? 17.417 -3.649 -20.529 1.00 86.75 84 GLU A C 1
ATOM 615 O O . GLU A 1 84 ? 16.689 -4.439 -19.921 1.00 86.75 84 GLU A O 1
ATOM 620 N N . HIS A 1 85 ? 17.773 -2.473 -20.003 1.00 88.00 85 HIS A N 1
ATOM 621 C CA . HIS A 1 85 ? 17.418 -2.078 -18.637 1.00 88.00 85 HIS A CA 1
ATOM 622 C C . HIS A 1 85 ? 15.898 -2.046 -18.465 1.00 88.00 85 HIS A C 1
ATOM 624 O O . HIS A 1 85 ? 15.347 -2.619 -17.519 1.00 88.00 85 HIS A O 1
ATOM 630 N N . ARG A 1 86 ? 15.193 -1.475 -19.453 1.00 87.38 86 ARG A N 1
ATOM 631 C CA . ARG A 1 86 ? 13.723 -1.450 -19.486 1.00 87.38 86 ARG A CA 1
ATOM 632 C C . ARG A 1 86 ? 13.128 -2.858 -19.523 1.00 87.38 86 ARG A C 1
ATOM 634 O O . ARG A 1 86 ? 12.068 -3.095 -18.938 1.00 87.38 86 ARG A O 1
ATOM 641 N N . ARG A 1 87 ? 13.746 -3.815 -20.225 1.00 89.44 87 ARG A N 1
ATOM 642 C CA . ARG A 1 87 ? 13.307 -5.226 -20.226 1.00 89.44 87 ARG A CA 1
ATOM 643 C C . ARG A 1 87 ? 13.527 -5.878 -18.860 1.00 89.44 87 ARG A C 1
ATOM 645 O O . ARG A 1 87 ? 12.603 -6.523 -18.365 1.00 89.44 87 ARG A O 1
ATOM 652 N N . ALA A 1 88 ? 14.677 -5.656 -18.228 1.00 91.38 88 ALA A N 1
ATOM 653 C CA . ALA A 1 88 ? 15.007 -6.222 -16.922 1.00 91.38 88 ALA A CA 1
ATOM 654 C C . ALA A 1 88 ? 14.046 -5.740 -15.817 1.00 91.38 88 ALA A C 1
ATOM 656 O O . ALA A 1 88 ? 13.475 -6.561 -15.092 1.00 91.38 88 ALA A O 1
ATOM 657 N N . VAL A 1 89 ? 13.778 -4.430 -15.746 1.00 91.56 89 VAL A N 1
ATOM 658 C CA . VAL A 1 89 ? 12.790 -3.839 -14.821 1.00 91.56 89 VAL A CA 1
ATOM 659 C C . VAL A 1 89 ? 11.403 -4.442 -15.047 1.00 91.56 89 VAL A C 1
ATOM 661 O O . VAL A 1 89 ? 10.760 -4.915 -14.106 1.00 91.56 89 VAL A O 1
ATOM 664 N N . ARG A 1 90 ? 10.946 -4.492 -16.309 1.00 91.31 90 ARG A N 1
ATOM 665 C CA . ARG A 1 90 ? 9.637 -5.066 -16.664 1.00 91.31 90 ARG A CA 1
ATOM 666 C C . ARG A 1 90 ? 9.530 -6.537 -16.273 1.00 91.31 90 ARG A C 1
ATOM 668 O O . ARG A 1 90 ? 8.486 -6.935 -15.763 1.00 91.31 90 ARG A O 1
ATOM 675 N N . ALA A 1 91 ? 10.576 -7.330 -16.494 1.00 93.62 91 ALA A N 1
ATOM 676 C CA . ALA A 1 91 ? 10.593 -8.747 -16.150 1.00 93.62 91 ALA A CA 1
ATOM 677 C C . ALA A 1 91 ? 10.518 -8.971 -14.632 1.00 93.62 91 ALA A C 1
ATOM 679 O O . ALA A 1 91 ? 9.724 -9.800 -14.181 1.00 93.62 91 ALA A O 1
ATOM 680 N N . ARG A 1 92 ? 11.286 -8.205 -13.844 1.00 95.19 92 ARG A N 1
ATOM 681 C CA . ARG A 1 92 ? 11.265 -8.278 -12.374 1.00 95.19 92 ARG A CA 1
ATOM 682 C C . ARG A 1 92 ? 9.913 -7.882 -11.804 1.00 95.19 92 ARG A C 1
ATOM 684 O O . ARG A 1 92 ? 9.319 -8.665 -11.064 1.00 95.19 92 ARG A O 1
ATOM 691 N N . TRP A 1 93 ? 9.383 -6.728 -12.217 1.00 95.31 93 TRP A N 1
ATOM 692 C CA . TRP A 1 93 ? 8.054 -6.304 -11.785 1.00 95.31 93 TRP A CA 1
ATOM 693 C C . TRP A 1 93 ? 6.987 -7.326 -12.178 1.00 95.31 93 TRP A C 1
ATOM 695 O O . TRP A 1 93 ? 6.135 -7.649 -11.370 1.00 95.31 93 TRP A O 1
ATOM 705 N N . ARG A 1 94 ? 7.045 -7.900 -13.385 1.00 95.38 94 ARG A N 1
ATOM 706 C CA . ARG A 1 94 ? 6.071 -8.909 -13.825 1.00 95.38 94 ARG A CA 1
ATOM 707 C C . ARG A 1 94 ? 6.034 -10.131 -12.895 1.00 95.38 94 ARG A C 1
ATOM 709 O O . ARG A 1 94 ? 4.954 -10.656 -12.625 1.00 95.38 94 ARG A O 1
ATOM 716 N N . ARG A 1 95 ? 7.181 -10.606 -12.402 1.00 96.75 95 ARG A N 1
ATOM 717 C CA . ARG A 1 95 ? 7.224 -11.718 -11.432 1.00 96.75 95 ARG A CA 1
ATOM 718 C C . ARG A 1 95 ? 6.608 -11.300 -10.098 1.00 96.75 95 ARG A C 1
ATOM 720 O O . ARG A 1 95 ? 5.698 -11.968 -9.621 1.00 96.75 95 ARG A O 1
ATOM 727 N N . LEU A 1 96 ? 7.038 -10.156 -9.572 1.00 97.31 96 LEU A N 1
ATOM 728 C CA . LEU A 1 96 ? 6.540 -9.602 -8.315 1.00 97.31 96 LEU A CA 1
ATOM 729 C C . LEU A 1 96 ? 5.026 -9.330 -8.347 1.00 97.31 96 LEU A C 1
ATOM 731 O O . LEU A 1 96 ? 4.309 -9.759 -7.457 1.00 97.31 96 LEU A O 1
ATOM 735 N N . GLU A 1 97 ? 4.526 -8.687 -9.399 1.00 97.44 97 GLU A N 1
ATOM 736 C CA . GLU A 1 97 ? 3.105 -8.407 -9.629 1.00 97.44 97 GLU A CA 1
ATOM 737 C C . GLU A 1 97 ? 2.268 -9.690 -9.635 1.00 97.44 97 GLU A C 1
ATOM 739 O O . GLU A 1 97 ? 1.188 -9.713 -9.065 1.00 97.44 97 GLU A O 1
ATOM 744 N N . THR A 1 98 ? 2.780 -10.777 -10.228 1.00 97.75 98 THR A N 1
ATOM 745 C CA . THR A 1 98 ? 2.103 -12.090 -10.190 1.00 97.75 98 THR A CA 1
ATOM 746 C C . THR A 1 98 ? 1.976 -12.595 -8.759 1.00 97.75 98 THR A C 1
ATOM 748 O O . THR A 1 98 ? 0.888 -12.977 -8.341 1.00 97.75 98 THR A O 1
ATOM 751 N N . ALA A 1 99 ? 3.082 -12.579 -8.010 1.00 98.31 99 ALA A N 1
ATOM 752 C CA . ALA A 1 99 ? 3.097 -13.031 -6.626 1.00 98.31 99 ALA A CA 1
ATOM 753 C C . ALA A 1 99 ? 2.157 -12.187 -5.753 1.00 98.31 99 ALA A C 1
ATOM 755 O O . ALA A 1 99 ? 1.401 -12.738 -4.962 1.00 98.31 99 ALA A O 1
ATOM 756 N N . LEU A 1 100 ? 2.149 -10.864 -5.942 1.00 98.38 100 LEU A N 1
ATOM 757 C CA . LEU A 1 100 ? 1.292 -9.945 -5.197 1.00 98.38 100 LEU A CA 1
ATOM 758 C C . LEU A 1 100 ? -0.195 -10.113 -5.531 1.00 98.38 100 LEU A C 1
ATOM 760 O O . LEU A 1 100 ? -1.006 -10.092 -4.615 1.00 98.38 100 LEU A O 1
ATOM 764 N N . VAL A 1 101 ? -0.569 -10.327 -6.798 1.00 98.56 101 VAL A N 1
ATOM 765 C CA . VAL A 1 101 ? -1.971 -10.592 -7.179 1.00 98.56 101 VAL A CA 1
ATOM 766 C C . VAL A 1 101 ? -2.487 -11.871 -6.521 1.00 98.56 101 VAL A C 1
ATOM 768 O O . VAL A 1 101 ? -3.570 -11.863 -5.934 1.00 98.56 101 VAL A O 1
ATOM 771 N N . TRP A 1 102 ? -1.702 -12.950 -6.551 1.00 98.50 102 TRP A N 1
ATOM 772 C CA . TRP A 1 102 ? -2.067 -14.184 -5.852 1.00 98.50 102 TRP A CA 1
ATOM 773 C C . TRP A 1 102 ? -2.132 -13.984 -4.341 1.00 98.50 102 TRP A C 1
ATOM 775 O O . TRP A 1 102 ? -3.104 -14.400 -3.719 1.00 98.50 102 TRP A O 1
ATOM 785 N N . ALA A 1 103 ? -1.154 -13.289 -3.760 1.00 98.31 103 ALA A N 1
ATOM 786 C CA . ALA A 1 103 ? -1.132 -13.013 -2.332 1.00 98.31 103 ALA A CA 1
ATOM 787 C C . ALA A 1 103 ? -2.353 -12.191 -1.887 1.00 98.31 103 ALA A C 1
ATOM 789 O O . ALA A 1 103 ? -2.958 -12.545 -0.885 1.00 98.31 103 ALA A O 1
ATOM 790 N N . VAL A 1 104 ? -2.762 -11.169 -2.653 1.00 98.31 104 VAL A N 1
ATOM 791 C CA . VAL A 1 104 ? -3.993 -10.388 -2.418 1.00 98.31 104 VAL A CA 1
ATOM 792 C C . VAL A 1 104 ? -5.237 -11.256 -2.524 1.00 98.31 104 VAL A C 1
ATOM 794 O O . VAL A 1 104 ? -6.128 -11.142 -1.689 1.00 98.31 104 VAL A O 1
ATOM 797 N N . THR A 1 105 ? -5.307 -12.120 -3.535 1.00 98.25 105 THR A N 1
ATOM 798 C CA . THR A 1 105 ? -6.466 -12.999 -3.747 1.00 98.25 105 THR A CA 1
ATOM 799 C C . THR A 1 105 ? -6.639 -13.956 -2.571 1.00 98.25 105 THR A C 1
ATOM 801 O O . THR A 1 105 ? -7.727 -14.060 -2.009 1.00 98.25 105 THR A O 1
ATOM 804 N N . LEU A 1 106 ? -5.547 -14.604 -2.155 1.00 97.94 106 LEU A N 1
ATOM 805 C CA . LEU A 1 106 ? -5.545 -15.553 -1.046 1.00 97.94 106 LEU A CA 1
ATOM 806 C C . LEU A 1 106 ? -5.794 -14.863 0.299 1.00 97.94 106 LEU A C 1
ATOM 808 O O . LEU A 1 106 ? -6.627 -15.334 1.069 1.00 97.94 106 LEU A O 1
ATOM 812 N N . SER A 1 107 ? -5.118 -13.743 0.580 1.00 97.12 107 SER A N 1
ATOM 813 C CA . SER A 1 107 ? -5.273 -13.028 1.852 1.00 97.12 107 SER A CA 1
ATOM 814 C C . SER A 1 107 ? -6.666 -12.416 1.999 1.00 97.12 107 SER A C 1
ATOM 816 O O . SER A 1 107 ? -7.292 -12.611 3.038 1.00 97.12 107 SER A O 1
ATOM 818 N N . SER A 1 108 ? -7.199 -11.783 0.947 1.00 96.19 108 SER A N 1
ATOM 819 C CA . SER A 1 108 ? -8.553 -11.206 0.960 1.00 96.19 108 SER A CA 1
ATOM 820 C C . SER A 1 108 ? -9.622 -12.291 1.082 1.00 96.19 108 SER A C 1
ATOM 822 O O . SER A 1 108 ? -10.553 -12.142 1.867 1.00 96.19 108 SER A O 1
ATOM 824 N N . GLY A 1 109 ? -9.479 -13.406 0.355 1.00 96.25 109 GLY A N 1
ATOM 825 C CA . GLY A 1 109 ? -10.394 -14.545 0.463 1.00 96.25 109 GLY A CA 1
ATOM 826 C C . GLY A 1 109 ? -1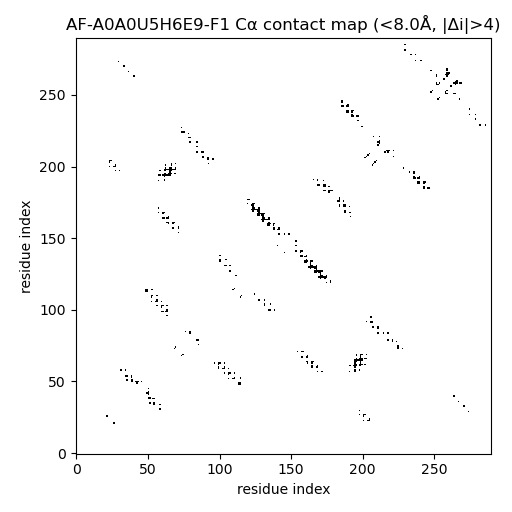0.397 -15.147 1.869 1.00 96.25 109 GLY A C 1
ATOM 827 O O . GLY A 1 109 ? -11.456 -15.298 2.476 1.00 96.25 109 GLY A O 1
ATOM 828 N N . ALA A 1 110 ? -9.214 -15.409 2.431 1.00 95.38 110 ALA A N 1
ATOM 829 C CA . ALA A 1 110 ? -9.084 -15.920 3.792 1.00 95.38 110 ALA A CA 1
ATOM 830 C C . ALA A 1 110 ? -9.635 -14.935 4.837 1.00 95.38 110 ALA A C 1
ATOM 832 O O . ALA A 1 110 ? -10.323 -15.353 5.766 1.00 95.38 110 ALA A O 1
ATOM 833 N N . TYR A 1 111 ? -9.404 -13.630 4.672 1.00 93.69 111 TYR A N 1
ATOM 834 C CA . TYR A 1 111 ? -9.968 -12.598 5.543 1.00 93.69 111 TYR A CA 1
ATOM 835 C C . TYR A 1 111 ? -11.503 -12.548 5.475 1.00 93.69 111 TYR A C 1
ATOM 837 O O . TYR A 1 111 ? -12.160 -12.463 6.510 1.00 93.69 111 TYR A O 1
ATOM 845 N N . LEU A 1 112 ? -12.102 -12.668 4.288 1.00 93.31 112 LEU A N 1
ATOM 846 C CA . LEU A 1 112 ? -13.562 -12.659 4.135 1.00 93.31 112 LEU A CA 1
ATOM 847 C C . LEU A 1 112 ? -14.248 -13.890 4.746 1.00 93.31 112 LEU A C 1
ATOM 849 O O . LEU A 1 112 ? -15.374 -13.762 5.238 1.00 93.31 112 LEU A O 1
ATOM 853 N N . VAL A 1 113 ? -13.578 -15.048 4.713 1.00 92.19 113 VAL A N 1
ATOM 854 C CA . VAL A 1 113 ? -14.087 -16.324 5.244 1.00 92.19 113 VAL A CA 1
ATOM 855 C C . VAL A 1 113 ? -13.853 -16.445 6.750 1.00 92.19 113 VAL A C 1
ATOM 857 O O . VAL A 1 113 ? -14.778 -16.768 7.486 1.00 92.19 113 VAL A O 1
ATOM 860 N N . ALA A 1 114 ? -12.632 -16.178 7.219 1.00 87.81 114 ALA A N 1
ATOM 861 C CA . ALA A 1 114 ? -12.213 -16.455 8.595 1.00 87.81 114 ALA A CA 1
ATOM 862 C C . ALA A 1 114 ? -12.067 -15.200 9.475 1.00 87.81 114 ALA A C 1
ATOM 864 O O . ALA A 1 114 ? -11.971 -15.312 10.694 1.00 87.81 114 ALA A O 1
ATOM 865 N N . GLY A 1 115 ? -12.015 -14.005 8.881 1.00 70.25 115 GLY A N 1
ATOM 866 C CA . GLY A 1 115 ? -11.704 -12.756 9.585 1.00 70.25 115 GLY A CA 1
ATOM 867 C C . GLY A 1 115 ? -12.901 -12.026 10.198 1.00 70.25 115 GLY A C 1
ATOM 868 O O . GLY A 1 115 ? -12.693 -11.095 10.967 1.00 70.25 115 GLY A O 1
ATOM 869 N N . THR A 1 116 ? -14.144 -12.422 9.900 1.00 65.19 116 THR A N 1
ATOM 870 C CA . THR A 1 116 ? -15.350 -11.712 10.375 1.00 65.19 116 THR A CA 1
ATOM 871 C C . THR A 1 116 ? -16.358 -12.682 10.989 1.00 65.19 116 THR A C 1
ATOM 873 O O . THR A 1 116 ? -17.195 -13.259 10.298 1.00 65.19 116 THR A O 1
ATOM 876 N N . THR A 1 117 ? -16.276 -12.872 12.308 1.00 56.22 117 THR A N 1
ATOM 877 C CA . THR A 1 117 ? -17.240 -13.682 13.076 1.00 56.22 117 THR A CA 1
ATOM 878 C C . THR A 1 117 ? -18.563 -12.953 13.314 1.00 56.22 117 THR A C 1
ATOM 880 O O . THR A 1 117 ? -19.586 -13.602 13.510 1.00 56.22 117 THR A O 1
ATOM 883 N N . ALA A 1 118 ? -18.572 -11.618 13.238 1.00 66.62 118 ALA A N 1
ATOM 884 C CA . ALA A 1 118 ? -19.783 -10.808 13.296 1.00 66.62 118 ALA A CA 1
ATOM 885 C C . ALA A 1 118 ? -20.130 -10.254 11.900 1.00 66.62 118 ALA A C 1
ATOM 887 O O . ALA A 1 118 ? -19.241 -9.734 11.213 1.00 66.62 118 ALA A O 1
ATOM 888 N N . PRO A 1 119 ? -21.398 -10.326 11.457 1.00 68.19 119 PRO A N 1
ATOM 889 C CA . PRO A 1 119 ? -21.847 -9.613 10.271 1.00 68.19 119 PRO A CA 1
ATOM 890 C C . PRO A 1 119 ? -21.676 -8.109 10.501 1.00 68.19 119 PRO A C 1
ATOM 892 O O . PRO A 1 119 ? -22.387 -7.512 11.302 1.00 68.19 119 PRO A O 1
ATOM 895 N N . VAL A 1 120 ? -20.726 -7.493 9.801 1.00 77.50 120 VAL A N 1
ATOM 896 C CA . VAL A 1 120 ? -20.633 -6.034 9.715 1.00 77.50 120 VAL A CA 1
ATOM 897 C C . VAL A 1 120 ? -21.599 -5.582 8.617 1.00 77.50 120 VAL A C 1
ATOM 899 O O . VAL A 1 120 ? -21.357 -5.912 7.449 1.00 77.50 120 VAL A O 1
ATOM 902 N N . PRO A 1 121 ? -22.694 -4.869 8.937 1.00 78.00 121 PRO A N 1
ATOM 903 C CA . PRO A 1 121 ? -23.567 -4.316 7.912 1.00 78.00 121 PRO A CA 1
ATOM 904 C C . PRO A 1 121 ? -22.812 -3.291 7.047 1.00 78.00 121 PRO A C 1
ATOM 906 O O . PRO A 1 121 ? -21.914 -2.583 7.508 1.00 78.00 121 PRO A O 1
ATOM 909 N N . GLY A 1 122 ? -23.176 -3.212 5.767 1.00 86.94 122 GLY A N 1
ATOM 910 C CA . GLY A 1 122 ? -22.660 -2.207 4.835 1.00 86.94 122 GLY A CA 1
ATOM 911 C C . GLY A 1 122 ? -21.890 -2.773 3.642 1.00 86.94 122 GLY A C 1
ATOM 912 O O . GLY A 1 122 ? -21.967 -3.952 3.303 1.00 86.94 122 GLY A O 1
ATOM 913 N N . PHE A 1 123 ? -21.153 -1.892 2.967 1.00 92.50 123 PHE A N 1
ATOM 914 C CA . PHE A 1 123 ? -20.563 -2.158 1.652 1.00 92.50 123 PHE A CA 1
ATOM 915 C C . PHE A 1 123 ? -19.162 -2.792 1.699 1.00 92.50 123 PHE A C 1
ATOM 917 O O . PHE A 1 123 ? -18.617 -3.137 0.653 1.00 92.50 123 PHE A O 1
ATOM 924 N N . GLY A 1 124 ? -18.563 -2.975 2.881 1.00 93.38 124 GLY A N 1
ATOM 925 C CA . GLY A 1 124 ? -17.175 -3.434 3.009 1.00 93.38 124 GLY A CA 1
ATOM 926 C C . GLY A 1 124 ? -16.898 -4.778 2.323 1.00 93.38 124 GLY A C 1
ATOM 927 O O . GLY A 1 124 ? -16.032 -4.861 1.454 1.00 93.38 124 GLY A O 1
ATOM 928 N N . ARG A 1 125 ? -17.677 -5.821 2.651 1.00 94.50 125 ARG A N 1
ATOM 929 C CA . ARG A 1 125 ? -17.555 -7.161 2.042 1.00 94.50 125 ARG A CA 1
ATOM 930 C C . ARG A 1 125 ? -17.730 -7.144 0.517 1.00 94.50 125 ARG A C 1
ATOM 932 O O . ARG A 1 125 ? -16.813 -7.609 -0.162 1.00 94.50 125 ARG A O 1
ATOM 939 N N . PRO A 1 126 ? -18.839 -6.619 -0.048 1.00 95.62 126 PRO A N 1
ATOM 940 C CA . PRO A 1 126 ? -19.016 -6.618 -1.498 1.00 95.62 126 PRO A CA 1
ATOM 941 C C . PRO A 1 126 ? -17.941 -5.795 -2.216 1.00 95.62 126 PRO A C 1
ATOM 943 O O . PRO A 1 126 ? -17.495 -6.202 -3.285 1.00 95.62 126 PRO A O 1
ATOM 946 N N . VAL A 1 127 ? -17.454 -4.698 -1.621 1.00 96.75 127 VAL A N 1
ATOM 947 C CA . VAL A 1 127 ? -16.365 -3.897 -2.203 1.00 96.75 127 VAL A CA 1
ATOM 948 C C . VAL A 1 127 ? -15.030 -4.648 -2.204 1.00 96.75 127 VAL A C 1
ATOM 950 O O . VAL A 1 127 ? -14.327 -4.602 -3.213 1.00 96.75 127 VAL A O 1
ATOM 953 N N . VAL A 1 128 ? -14.686 -5.385 -1.137 1.00 96.94 128 VAL A N 1
ATOM 954 C CA . VAL A 1 128 ? -13.488 -6.248 -1.139 1.00 96.94 128 VAL A CA 1
ATOM 955 C C . VAL A 1 128 ? -13.611 -7.323 -2.218 1.00 96.94 128 VAL A C 1
ATOM 957 O O . VAL A 1 128 ? -12.698 -7.462 -3.024 1.00 96.94 128 VAL A O 1
ATOM 960 N N . VAL A 1 129 ? -14.747 -8.026 -2.299 1.00 97.19 129 VAL A N 1
ATOM 961 C CA . VAL A 1 129 ? -14.977 -9.065 -3.321 1.00 97.19 129 VAL A CA 1
ATOM 962 C C . VAL A 1 129 ? -14.849 -8.489 -4.732 1.00 97.19 129 VAL A C 1
ATOM 964 O O . VAL A 1 129 ? -14.069 -9.000 -5.537 1.00 97.19 129 VAL A O 1
ATOM 967 N N . ALA A 1 130 ? -15.567 -7.403 -5.030 1.00 98.06 130 ALA A N 1
ATOM 968 C CA . ALA A 1 130 ? -15.536 -6.761 -6.340 1.00 98.06 130 ALA A CA 1
ATOM 969 C C . ALA A 1 130 ? -14.129 -6.255 -6.694 1.00 98.06 130 ALA A C 1
ATOM 971 O O . ALA A 1 130 ? -13.662 -6.460 -7.815 1.00 98.06 130 ALA A O 1
ATOM 972 N N . GLY A 1 131 ? -13.423 -5.651 -5.733 1.00 98.38 131 GLY A N 1
ATOM 973 C CA . GLY A 1 131 ? -12.046 -5.196 -5.900 1.00 98.38 131 GLY A CA 1
ATOM 974 C C . GLY A 1 131 ? -11.076 -6.342 -6.193 1.00 98.38 131 GLY A C 1
ATOM 975 O O . GLY A 1 131 ? -10.293 -6.250 -7.140 1.00 98.38 131 GLY A O 1
ATOM 976 N N . THR A 1 132 ? -11.154 -7.450 -5.448 1.00 98.38 132 THR A N 1
ATOM 977 C CA . THR A 1 132 ? -10.316 -8.639 -5.670 1.00 98.38 132 THR A CA 1
ATOM 978 C C . THR A 1 132 ? -10.588 -9.266 -7.039 1.00 98.38 132 THR A C 1
ATOM 980 O O . THR A 1 132 ? -9.645 -9.559 -7.777 1.00 98.38 132 THR A O 1
ATOM 983 N N . VAL A 1 133 ? -11.860 -9.409 -7.430 1.00 98.38 133 VAL A N 1
ATOM 984 C CA . VAL A 1 133 ? -12.240 -9.911 -8.761 1.00 98.38 133 VAL A CA 1
ATOM 985 C C . VAL A 1 133 ? -11.705 -8.993 -9.863 1.00 98.38 133 VAL A C 1
ATOM 987 O O . VAL A 1 133 ? -11.106 -9.482 -10.821 1.00 98.38 133 VAL A O 1
ATOM 990 N N . ALA A 1 134 ? -11.841 -7.672 -9.715 1.00 98.38 134 ALA A N 1
ATOM 991 C CA . ALA A 1 134 ? -11.308 -6.703 -10.669 1.00 98.38 134 ALA A CA 1
ATOM 992 C C . ALA A 1 134 ? -9.777 -6.794 -10.795 1.00 98.38 134 ALA A C 1
ATOM 994 O O . ALA A 1 134 ? -9.258 -6.802 -11.912 1.00 98.38 134 ALA A O 1
ATOM 995 N N . VAL A 1 135 ? -9.048 -6.938 -9.679 1.00 98.44 135 VAL A N 1
ATOM 996 C CA . VAL A 1 135 ? -7.589 -7.148 -9.680 1.00 98.44 135 VAL A CA 1
ATOM 997 C C . VAL A 1 135 ? -7.215 -8.368 -10.520 1.00 98.44 135 VAL A C 1
ATOM 999 O O . VAL A 1 135 ? -6.380 -8.250 -11.421 1.00 98.44 135 VAL A O 1
ATOM 1002 N N . VAL A 1 136 ? -7.846 -9.520 -10.273 1.00 98.44 136 VAL A N 1
ATOM 1003 C CA . VAL A 1 136 ? -7.549 -10.772 -10.987 1.00 98.44 136 VAL A CA 1
ATOM 1004 C C . VAL A 1 136 ? -7.931 -10.670 -12.463 1.00 98.44 136 VAL A C 1
ATOM 1006 O O . VAL A 1 136 ? -7.109 -10.981 -13.327 1.00 98.44 136 VAL A O 1
ATOM 1009 N N . ALA A 1 137 ? -9.134 -10.183 -12.773 1.00 97.94 137 ALA A N 1
ATOM 1010 C CA . ALA A 1 137 ? -9.635 -10.071 -14.140 1.00 97.94 137 ALA A CA 1
ATOM 1011 C C . ALA A 1 137 ? -8.786 -9.110 -14.989 1.00 97.94 137 ALA A C 1
ATOM 1013 O O . ALA A 1 137 ? -8.374 -9.451 -16.103 1.00 97.94 137 ALA A O 1
ATOM 1014 N N . CYS A 1 138 ? -8.459 -7.926 -14.462 1.00 97.12 138 CYS A N 1
ATOM 1015 C CA . CYS A 1 138 ? -7.627 -6.949 -15.162 1.00 97.12 138 CYS A CA 1
ATOM 1016 C C . CYS A 1 138 ? -6.176 -7.423 -15.310 1.00 97.12 138 CYS A C 1
ATOM 1018 O O . CYS A 1 138 ? -5.578 -7.235 -16.375 1.00 97.12 138 CYS A O 1
ATOM 1020 N N . TRP A 1 139 ? -5.613 -8.079 -14.289 1.00 97.38 139 TRP A N 1
ATOM 1021 C CA . TRP A 1 139 ? -4.279 -8.678 -14.366 1.00 97.38 139 TRP A CA 1
ATOM 1022 C C . TRP A 1 139 ? -4.222 -9.793 -15.417 1.00 97.38 139 TRP A C 1
ATOM 1024 O O . TRP A 1 139 ? -3.334 -9.783 -16.276 1.00 97.38 139 TRP A O 1
ATOM 1034 N N . TYR A 1 140 ? -5.194 -10.707 -15.405 1.00 97.00 140 TYR A N 1
ATOM 1035 C CA . TYR A 1 140 ? -5.302 -11.786 -16.383 1.00 97.00 140 TYR A CA 1
ATOM 1036 C C . TYR A 1 140 ? -5.470 -11.232 -17.801 1.00 97.00 140 TYR A C 1
ATOM 1038 O O . TYR A 1 140 ? -4.736 -11.619 -18.711 1.00 97.00 140 TYR A O 1
ATOM 1046 N N . GLY A 1 141 ? -6.350 -10.244 -17.989 1.00 94.75 141 GLY A N 1
ATOM 1047 C CA . GLY A 1 141 ? -6.519 -9.557 -19.269 1.00 94.75 141 GLY A CA 1
ATOM 1048 C C . GLY A 1 141 ? -5.225 -8.893 -19.753 1.00 94.75 141 GLY A C 1
ATOM 1049 O O . GLY A 1 141 ? -4.866 -9.002 -20.927 1.00 94.75 141 GLY A O 1
ATOM 1050 N N . HIS A 1 142 ? -4.469 -8.257 -18.854 1.00 92.88 142 HIS A N 1
ATOM 1051 C CA . HIS A 1 142 ? -3.164 -7.684 -19.189 1.00 92.88 142 HIS A CA 1
ATOM 1052 C C . HIS A 1 142 ? -2.154 -8.760 -19.619 1.00 92.88 142 HIS A C 1
ATOM 1054 O O . HIS A 1 142 ? -1.356 -8.507 -20.520 1.00 92.88 142 HIS A O 1
ATOM 1060 N N . ARG A 1 143 ? -2.196 -9.966 -19.034 1.00 92.25 143 ARG A N 1
ATOM 1061 C CA . ARG A 1 143 ? -1.332 -11.092 -19.430 1.00 92.25 143 ARG A CA 1
ATOM 1062 C C . ARG A 1 143 ? -1.729 -11.711 -20.755 1.00 92.25 143 ARG A C 1
ATOM 1064 O O . ARG A 1 143 ? -0.876 -11.888 -21.615 1.00 92.25 143 ARG A O 1
ATOM 1071 N N . ARG A 1 144 ? -3.013 -12.006 -20.934 1.00 91.69 144 ARG A N 1
ATOM 1072 C CA . ARG A 1 144 ? -3.518 -12.721 -22.109 1.00 91.69 144 ARG A CA 1
ATOM 1073 C C . ARG A 1 144 ? -3.395 -11.912 -23.397 1.00 91.69 144 ARG A C 1
ATOM 1075 O O . ARG A 1 144 ? -3.278 -12.490 -24.476 1.00 91.69 144 ARG A O 1
ATOM 1082 N N . PHE A 1 145 ? -3.450 -10.587 -23.287 1.00 86.75 145 PHE A N 1
ATOM 1083 C CA . PHE A 1 145 ? -3.538 -9.689 -24.435 1.00 86.75 145 PHE A CA 1
ATOM 1084 C C . PHE A 1 145 ? -2.414 -8.645 -24.497 1.00 86.75 145 PHE A C 1
ATOM 1086 O O . PHE A 1 145 ? -2.508 -7.677 -25.253 1.00 86.75 145 PHE A O 1
ATOM 1093 N N . GLY A 1 146 ? -1.377 -8.815 -23.675 1.00 69.69 146 GLY A N 1
ATOM 1094 C CA . GLY A 1 146 ? -0.320 -7.831 -23.460 1.00 69.69 146 GLY A CA 1
ATOM 1095 C C . GLY A 1 146 ? 0.628 -7.634 -24.639 1.00 69.69 146 GLY A C 1
ATOM 1096 O O . GLY A 1 146 ? 1.178 -6.545 -24.760 1.00 69.69 146 GLY A O 1
ATOM 1097 N N . ASP A 1 147 ? 0.791 -8.615 -25.524 1.00 67.00 147 ASP A N 1
ATOM 1098 C CA . ASP A 1 147 ? 1.782 -8.531 -26.609 1.00 67.00 147 ASP A CA 1
ATOM 1099 C C . ASP A 1 147 ? 1.182 -8.046 -27.941 1.00 67.00 147 ASP A C 1
ATOM 1101 O O . ASP A 1 147 ? 1.875 -7.405 -28.721 1.00 67.00 147 ASP A O 1
ATOM 1105 N N . ALA A 1 148 ? -0.131 -8.208 -28.143 1.00 57.78 148 ALA A N 1
ATOM 1106 C CA . ALA A 1 148 ? -0.815 -7.923 -29.412 1.00 57.78 148 ALA A CA 1
ATOM 1107 C C . ALA A 1 148 ? -1.591 -6.585 -29.468 1.00 57.78 148 ALA A C 1
ATOM 1109 O O . ALA A 1 148 ? -2.263 -6.310 -30.457 1.00 57.78 148 ALA A O 1
ATOM 1110 N N . ARG A 1 149 ? -1.589 -5.764 -28.403 1.00 61.69 149 ARG A N 1
ATOM 1111 C CA . ARG A 1 149 ? -2.508 -4.605 -28.274 1.00 61.69 149 ARG A CA 1
ATOM 1112 C C . ARG A 1 149 ? -1.814 -3.257 -28.057 1.00 61.69 149 ARG A C 1
ATOM 1114 O O . ARG A 1 149 ? -0.711 -3.195 -27.519 1.00 61.69 149 ARG A O 1
ATOM 1121 N N . THR A 1 150 ? -2.513 -2.177 -28.424 1.00 80.56 150 THR A N 1
ATOM 1122 C CA . THR A 1 150 ? -2.089 -0.769 -28.299 1.00 80.56 150 THR A CA 1
ATOM 1123 C C . THR A 1 150 ? -1.717 -0.366 -26.862 1.00 80.56 150 THR A C 1
ATOM 1125 O O . THR A 1 150 ? -2.233 -0.915 -25.881 1.00 80.56 150 THR A O 1
ATOM 1128 N N . ASN A 1 151 ? -0.836 0.633 -26.718 1.00 83.88 151 ASN A N 1
ATOM 1129 C CA . ASN A 1 151 ? -0.349 1.119 -25.416 1.00 83.88 151 ASN A CA 1
ATOM 1130 C C . ASN A 1 151 ? -1.480 1.590 -24.479 1.00 83.88 151 ASN A C 1
ATOM 1132 O O . ASN A 1 151 ? -1.417 1.336 -23.273 1.00 83.88 151 ASN A O 1
ATOM 1136 N N . HIS A 1 152 ? -2.549 2.187 -25.023 1.00 86.62 152 HIS A N 1
ATOM 1137 C CA . HIS A 1 152 ? -3.700 2.665 -24.248 1.00 86.62 152 HIS A CA 1
ATOM 1138 C C . HIS A 1 152 ? -4.391 1.538 -23.466 1.00 86.62 152 HIS A C 1
ATOM 1140 O O . HIS A 1 152 ? -4.615 1.651 -22.262 1.00 86.62 152 HIS A O 1
ATOM 1146 N N . ARG A 1 153 ? -4.669 0.397 -24.112 1.00 88.50 153 ARG A N 1
ATOM 1147 C CA . ARG A 1 153 ? -5.377 -0.716 -23.460 1.00 88.50 153 ARG A CA 1
ATOM 1148 C C . ARG A 1 153 ? -4.537 -1.387 -22.375 1.00 88.50 153 ARG A C 1
ATOM 1150 O O . ARG A 1 153 ? -5.081 -1.786 -21.348 1.00 88.50 153 ARG A O 1
ATOM 1157 N N . LYS A 1 154 ? -3.212 -1.470 -22.555 1.00 88.00 154 LYS A N 1
ATOM 1158 C CA . LYS A 1 154 ? -2.303 -1.965 -21.504 1.00 88.00 154 LYS A CA 1
ATOM 1159 C C . LYS A 1 154 ? -2.331 -1.051 -20.279 1.00 88.00 154 LYS A C 1
ATOM 1161 O O . LYS A 1 154 ? -2.360 -1.552 -19.156 1.00 88.00 154 LYS A O 1
ATOM 1166 N N . ARG A 1 155 ? -2.347 0.271 -20.493 1.00 90.06 155 ARG A N 1
ATOM 1167 C CA . ARG A 1 155 ? -2.461 1.265 -19.418 1.00 90.06 155 ARG A CA 1
ATOM 1168 C C . ARG A 1 155 ? -3.809 1.161 -18.705 1.00 90.06 155 ARG A C 1
ATOM 1170 O O . ARG A 1 155 ? -3.813 1.089 -17.483 1.00 90.06 155 ARG A O 1
ATOM 1177 N N . ALA A 1 156 ? -4.911 1.046 -19.447 1.00 93.19 156 ALA A N 1
ATOM 1178 C CA . ALA A 1 156 ? -6.254 0.884 -18.887 1.00 93.19 156 ALA A CA 1
ATOM 1179 C C . ALA A 1 156 ? -6.386 -0.381 -18.021 1.00 93.19 156 ALA A C 1
ATOM 1181 O O . ALA A 1 156 ? -6.893 -0.314 -16.908 1.00 93.19 156 ALA A O 1
ATOM 1182 N N . LEU A 1 157 ? -5.861 -1.526 -18.475 1.00 94.50 157 LEU A N 1
ATOM 1183 C CA . LEU A 1 157 ? -5.896 -2.765 -17.688 1.00 94.50 157 LEU A CA 1
ATOM 1184 C C . LEU A 1 157 ? -5.084 -2.650 -16.391 1.00 94.50 157 LEU A C 1
ATOM 1186 O O . LEU A 1 157 ? -5.521 -3.120 -15.347 1.00 94.50 157 LEU A O 1
ATOM 1190 N N . ARG A 1 158 ? -3.923 -1.986 -16.418 1.00 93.94 158 ARG A N 1
ATOM 1191 C CA . ARG A 1 158 ? -3.155 -1.733 -15.187 1.00 93.94 158 ARG A CA 1
ATOM 1192 C C . ARG A 1 158 ? -3.835 -0.733 -14.263 1.00 93.94 158 ARG A C 1
ATOM 1194 O O . ARG A 1 158 ? -3.786 -0.924 -13.053 1.00 93.94 158 ARG A O 1
ATOM 1201 N N . ALA A 1 159 ? -4.471 0.297 -14.817 1.00 95.50 159 ALA A N 1
ATOM 1202 C CA . ALA A 1 159 ? -5.311 1.200 -14.041 1.00 95.50 159 ALA A CA 1
ATOM 1203 C C . ALA A 1 159 ? -6.456 0.423 -13.373 1.00 95.50 159 ALA A C 1
ATOM 1205 O O . ALA A 1 159 ? -6.704 0.631 -12.198 1.00 95.50 159 ALA A O 1
ATOM 1206 N N . GLY A 1 160 ? -7.049 -0.562 -14.057 1.00 97.44 160 GLY A N 1
ATOM 1207 C CA . GLY A 1 160 ? -8.018 -1.489 -13.467 1.00 97.44 160 GLY A CA 1
ATOM 1208 C C . GLY A 1 160 ? -7.461 -2.289 -12.284 1.00 97.44 160 GLY A C 1
ATOM 1209 O O . GLY A 1 160 ? -8.111 -2.365 -11.247 1.00 97.44 160 GLY A O 1
ATOM 1210 N N . VAL A 1 161 ? -6.229 -2.812 -12.381 1.00 97.56 161 VAL A N 1
ATOM 1211 C CA . VAL A 1 161 ? -5.557 -3.468 -11.236 1.00 97.56 161 VAL A CA 1
ATOM 1212 C C . VAL A 1 161 ? -5.374 -2.490 -10.071 1.00 97.56 161 VAL A C 1
ATOM 1214 O O . VAL A 1 161 ? -5.627 -2.846 -8.919 1.00 97.56 161 VAL A O 1
ATOM 1217 N N . PHE A 1 162 ? -4.959 -1.253 -10.357 1.00 97.75 162 PHE A N 1
ATOM 1218 C CA . PHE A 1 162 ? -4.800 -0.210 -9.341 1.00 97.75 162 PHE A CA 1
ATOM 1219 C C . PHE A 1 162 ? -6.130 0.138 -8.663 1.00 97.75 162 PHE A C 1
ATOM 1221 O O . PHE A 1 162 ? -6.228 0.041 -7.443 1.00 97.75 162 PHE A O 1
ATOM 1228 N N . THR A 1 163 ? -7.162 0.468 -9.441 1.00 98.06 163 THR A N 1
ATOM 1229 C CA . THR A 1 163 ? -8.502 0.801 -8.945 1.00 98.06 163 THR A CA 1
ATOM 1230 C C . THR A 1 163 ? -9.109 -0.353 -8.151 1.00 98.06 163 THR A C 1
ATOM 1232 O O . THR A 1 163 ? -9.633 -0.124 -7.066 1.00 98.06 163 THR A O 1
ATOM 1235 N N . GLY A 1 164 ? -8.977 -1.596 -8.624 1.00 98.38 164 GLY A N 1
ATOM 1236 C CA . GLY A 1 164 ? -9.412 -2.779 -7.878 1.00 98.38 164 GLY A CA 1
ATOM 1237 C C . GLY A 1 164 ? -8.689 -2.920 -6.536 1.00 98.38 164 GLY A C 1
ATOM 1238 O O . GLY A 1 164 ? -9.326 -3.178 -5.520 1.00 98.38 164 GLY A O 1
ATOM 1239 N N . SER A 1 165 ? -7.378 -2.662 -6.492 1.00 98.38 165 SER A N 1
ATOM 1240 C CA . SER A 1 165 ? -6.607 -2.708 -5.239 1.00 98.38 165 SER A CA 1
ATOM 1241 C C . SER A 1 165 ? -7.011 -1.588 -4.270 1.00 98.38 165 SER A C 1
ATOM 1243 O O . SER A 1 165 ? -7.102 -1.819 -3.066 1.00 98.38 165 SER A O 1
ATOM 1245 N N . VAL A 1 166 ? -7.297 -0.384 -4.779 1.00 98.25 166 VAL A N 1
ATOM 1246 C CA . VAL A 1 166 ? -7.831 0.734 -3.981 1.00 98.25 166 VAL A CA 1
ATOM 1247 C C . VAL A 1 166 ? -9.211 0.391 -3.419 1.00 98.25 166 VAL A C 1
ATOM 1249 O O . VAL A 1 166 ? -9.463 0.649 -2.244 1.00 98.25 166 VAL A O 1
ATOM 1252 N N . ALA A 1 167 ? -10.077 -0.244 -4.214 1.00 98.31 167 ALA A N 1
ATOM 1253 C CA . ALA A 1 167 ? -11.370 -0.732 -3.748 1.00 98.31 167 ALA A CA 1
ATOM 1254 C C . ALA A 1 167 ? -11.202 -1.754 -2.611 1.00 98.31 167 ALA A C 1
ATOM 1256 O O . ALA A 1 167 ? -11.834 -1.598 -1.569 1.00 98.31 167 ALA A O 1
ATOM 1257 N N . VAL A 1 168 ? -10.284 -2.723 -2.740 1.00 98.25 168 VAL A N 1
ATOM 1258 C CA . VAL A 1 168 ? -9.967 -3.664 -1.648 1.00 98.25 168 VAL A CA 1
ATOM 1259 C C . VAL A 1 168 ? -9.532 -2.919 -0.383 1.00 98.25 168 VAL A C 1
ATOM 1261 O O . VAL A 1 168 ? -10.048 -3.220 0.688 1.00 98.25 168 VAL A O 1
ATOM 1264 N N . ILE A 1 169 ? -8.648 -1.917 -0.482 1.00 98.00 169 ILE A N 1
ATOM 1265 C CA . ILE A 1 169 ? -8.221 -1.110 0.677 1.00 98.00 169 ILE A CA 1
ATOM 1266 C C . ILE A 1 169 ? -9.408 -0.369 1.313 1.00 98.00 169 ILE A C 1
ATOM 1268 O O . ILE A 1 169 ? -9.525 -0.357 2.536 1.00 98.00 169 ILE A O 1
ATOM 1272 N N . ALA A 1 170 ? -10.294 0.226 0.512 1.00 97.38 170 ALA A N 1
ATOM 1273 C CA . ALA A 1 170 ? -11.457 0.963 1.005 1.00 97.38 170 ALA A CA 1
ATOM 1274 C C . ALA A 1 170 ? -12.484 0.056 1.698 1.00 97.38 170 ALA A C 1
ATOM 1276 O O . ALA A 1 170 ? -12.976 0.399 2.776 1.00 97.38 170 ALA A O 1
ATOM 1277 N N . GLY A 1 171 ? -12.770 -1.109 1.109 1.00 96.44 171 GLY A N 1
ATOM 1278 C CA . GLY A 1 171 ? -13.650 -2.113 1.701 1.00 96.44 171 GLY A CA 1
ATOM 1279 C C . GLY A 1 171 ? -13.049 -2.737 2.962 1.00 96.44 171 GLY A C 1
ATOM 1280 O O . GLY A 1 171 ? -13.744 -2.872 3.964 1.00 96.44 171 GLY A O 1
ATOM 1281 N N . PHE A 1 172 ? -11.746 -3.033 2.955 1.00 95.75 172 PHE A N 1
ATOM 1282 C CA . PHE A 1 172 ? -11.005 -3.493 4.132 1.00 95.75 172 PHE A CA 1
ATOM 1283 C C . PHE A 1 172 ? -11.049 -2.458 5.259 1.00 95.75 172 PHE A C 1
ATOM 1285 O O . PHE A 1 172 ? -11.376 -2.794 6.391 1.00 95.75 172 PHE A O 1
ATOM 1292 N N . ALA A 1 173 ? -10.791 -1.184 4.954 1.00 95.50 173 ALA A N 1
ATOM 1293 C CA . ALA A 1 173 ? -10.860 -0.112 5.940 1.00 95.50 173 ALA A CA 1
ATOM 1294 C C . ALA A 1 173 ? -12.250 -0.005 6.582 1.00 95.50 173 ALA A C 1
ATOM 1296 O O . ALA A 1 173 ? -12.327 0.238 7.781 1.00 95.50 173 ALA A O 1
ATOM 1297 N N . TRP A 1 174 ? -13.323 -0.213 5.809 1.00 95.19 174 TRP A N 1
ATOM 1298 C CA . TRP A 1 174 ? -14.691 -0.236 6.334 1.00 95.19 174 TRP A CA 1
ATOM 1299 C C . TRP A 1 174 ? -14.922 -1.412 7.283 1.00 95.19 174 TRP A C 1
ATOM 1301 O O . TRP A 1 174 ? -15.474 -1.225 8.362 1.00 95.19 174 TRP A O 1
ATOM 1311 N N . LEU A 1 175 ? -14.487 -2.617 6.900 1.00 93.50 175 LEU A N 1
ATOM 1312 C CA . LEU A 1 175 ? -14.660 -3.823 7.717 1.00 93.50 175 LEU A CA 1
ATOM 1313 C C . LEU A 1 175 ? -13.903 -3.752 9.046 1.00 93.50 175 LEU A C 1
ATOM 1315 O O . LEU A 1 175 ? -14.373 -4.288 10.042 1.00 93.50 175 LEU A O 1
ATOM 1319 N N . GLU A 1 176 ? -12.764 -3.066 9.062 1.00 92.00 176 GLU A N 1
ATOM 1320 C CA . GLU A 1 176 ? -11.919 -2.920 10.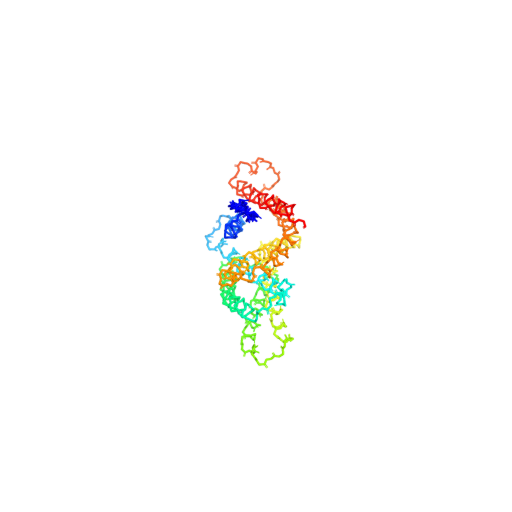248 1.00 92.00 176 GLU A CA 1
ATOM 1321 C C . GLU A 1 176 ? -12.410 -1.861 11.238 1.00 92.00 176 GLU A C 1
ATOM 1323 O O . GLU A 1 176 ? -12.000 -1.886 12.396 1.00 92.00 176 GLU A O 1
ATOM 1328 N N . THR A 1 177 ? -13.236 -0.908 10.799 1.00 90.56 177 THR A N 1
ATOM 1329 C CA . THR A 1 177 ? -13.752 0.147 11.679 1.00 90.56 177 THR A CA 1
ATOM 1330 C C . THR A 1 177 ? -15.223 -0.037 11.987 1.00 90.56 177 THR A C 1
ATOM 1332 O O . THR A 1 177 ? -15.574 0.020 13.155 1.00 90.56 177 THR A O 1
ATOM 1335 N N . ALA A 1 178 ? -16.073 -0.274 10.980 1.00 78.94 178 ALA A N 1
ATOM 1336 C CA . ALA A 1 178 ? -17.513 -0.535 11.101 1.00 78.94 178 ALA A CA 1
ATOM 1337 C C . ALA A 1 178 ? -18.303 0.443 12.003 1.00 78.94 178 ALA A C 1
ATOM 1339 O O . ALA A 1 178 ? -19.403 0.125 12.449 1.00 78.94 178 ALA A O 1
ATOM 1340 N N . THR A 1 179 ? -17.738 1.617 12.291 1.00 79.56 179 THR A N 1
ATOM 1341 C CA . THR A 1 179 ? -18.246 2.576 13.275 1.00 79.56 179 THR A CA 1
ATOM 1342 C C . THR A 1 179 ? -18.725 3.842 12.575 1.00 79.56 179 THR A C 1
ATOM 1344 O O . THR A 1 179 ? -19.873 3.933 12.154 1.00 79.56 179 THR A O 1
ATOM 1347 N N . THR A 1 180 ? -17.850 4.835 12.434 1.00 90.19 180 THR A N 1
ATOM 1348 C CA . THR A 1 180 ? -18.178 6.165 11.924 1.00 90.19 180 THR A CA 1
ATOM 1349 C C . THR A 1 180 ? -17.498 6.420 10.583 1.00 90.19 180 THR A C 1
ATOM 1351 O O . THR A 1 180 ? -16.440 5.860 10.282 1.00 90.19 180 THR A O 1
ATOM 1354 N N . THR A 1 181 ? -18.063 7.330 9.785 1.00 93.25 181 THR A N 1
ATOM 1355 C CA . THR A 1 181 ? -17.433 7.800 8.541 1.00 93.25 181 THR A CA 1
ATOM 1356 C C . THR A 1 181 ? -16.034 8.360 8.798 1.00 93.25 181 THR A C 1
ATOM 1358 O O . THR A 1 181 ? -15.128 8.125 8.002 1.00 93.25 181 THR A O 1
ATOM 1361 N N . LEU A 1 182 ? -15.830 9.055 9.924 1.00 95.12 182 LEU A N 1
ATOM 1362 C CA . LEU A 1 182 ? -14.519 9.581 10.299 1.00 95.12 182 LEU A CA 1
ATOM 1363 C C . LEU A 1 182 ? -13.516 8.453 10.570 1.00 95.12 182 LEU A C 1
ATOM 1365 O O . LEU A 1 182 ? -12.419 8.485 10.015 1.00 95.12 182 LEU A O 1
ATOM 1369 N N . ASP A 1 183 ? -13.893 7.436 11.353 1.00 93.69 183 ASP A N 1
ATOM 1370 C CA . ASP A 1 183 ? -13.026 6.281 11.621 1.00 93.69 183 ASP A CA 1
ATOM 1371 C C . ASP A 1 183 ? -12.638 5.575 10.314 1.00 93.69 183 ASP A C 1
ATOM 1373 O O . ASP A 1 183 ? -11.467 5.252 10.097 1.00 93.69 183 ASP A O 1
ATOM 1377 N N . TRP A 1 184 ? -13.605 5.390 9.408 1.00 94.94 184 TRP A N 1
ATOM 1378 C CA . TRP A 1 184 ? -13.363 4.823 8.082 1.00 94.94 184 TRP A CA 1
ATOM 1379 C C . TRP A 1 184 ? -12.383 5.664 7.255 1.00 94.94 184 TRP A C 1
ATOM 1381 O O . TRP A 1 184 ? -11.408 5.117 6.740 1.00 94.94 184 TRP A O 1
ATOM 1391 N N . VAL A 1 185 ? -12.582 6.983 7.162 1.00 96.94 185 VAL A N 1
ATOM 1392 C CA . VAL A 1 185 ? -11.688 7.889 6.417 1.00 96.94 185 VAL A CA 1
ATOM 1393 C C . VAL A 1 185 ? -10.278 7.882 7.007 1.00 96.94 185 VAL A C 1
ATOM 1395 O O . VAL A 1 185 ? -9.300 7.791 6.263 1.00 96.94 185 VAL A O 1
ATOM 1398 N N . VAL A 1 186 ? -10.148 7.913 8.336 1.00 97.00 186 VAL A N 1
ATOM 1399 C CA . VAL A 1 186 ? -8.848 7.845 9.014 1.00 97.00 186 VAL A CA 1
ATOM 1400 C C . VAL A 1 186 ? -8.158 6.507 8.741 1.00 97.00 186 VAL A C 1
ATOM 1402 O O . VAL A 1 186 ? -6.964 6.480 8.434 1.00 97.00 186 VAL A O 1
ATOM 1405 N N . ARG A 1 187 ? -8.887 5.385 8.805 1.00 96.06 187 ARG A N 1
ATOM 1406 C CA . ARG A 1 187 ? -8.346 4.053 8.493 1.00 96.06 187 ARG A CA 1
ATOM 1407 C C . ARG A 1 187 ? -7.933 3.938 7.032 1.00 96.06 187 ARG A C 1
ATOM 1409 O O . ARG A 1 187 ? -6.839 3.447 6.761 1.00 96.06 187 ARG A O 1
ATOM 1416 N N . LEU A 1 188 ? -8.764 4.417 6.111 1.00 97.19 188 LEU A N 1
ATOM 1417 C CA . LEU A 1 188 ? -8.472 4.449 4.683 1.00 97.19 188 LEU A CA 1
ATOM 1418 C C . LEU A 1 188 ? -7.211 5.270 4.406 1.00 97.19 188 LEU A C 1
ATOM 1420 O O . LEU A 1 188 ? -6.299 4.770 3.752 1.00 97.19 188 LEU A O 1
ATOM 1424 N N . GLY A 1 189 ? -7.113 6.480 4.965 1.00 97.81 189 GLY A N 1
ATOM 1425 C CA . GLY A 1 189 ? -5.927 7.329 4.853 1.00 97.81 189 GLY A CA 1
ATOM 1426 C C . GLY A 1 189 ? -4.667 6.650 5.395 1.00 97.81 189 GLY A C 1
ATOM 1427 O O . GLY A 1 189 ? -3.634 6.649 4.726 1.00 97.81 189 GLY A O 1
ATOM 1428 N N . HIS A 1 190 ? -4.762 5.994 6.556 1.00 97.44 190 HIS A N 1
ATOM 1429 C CA . HIS A 1 190 ? -3.643 5.265 7.156 1.00 97.44 190 HIS A CA 1
ATOM 1430 C C . HIS A 1 190 ? -3.164 4.107 6.268 1.00 97.44 190 HIS A C 1
ATOM 1432 O O . HIS A 1 190 ? -1.976 3.999 5.962 1.00 97.44 190 HIS A O 1
ATOM 1438 N N . VAL A 1 191 ? -4.083 3.243 5.820 1.00 97.19 191 VAL A N 1
ATOM 1439 C CA . VAL A 1 191 ? -3.740 2.072 4.998 1.00 97.19 191 VAL A CA 1
ATOM 1440 C C . VAL A 1 191 ? -3.280 2.495 3.600 1.00 97.19 191 VAL A C 1
ATOM 1442 O O . VAL A 1 191 ? -2.352 1.894 3.064 1.00 97.19 191 VAL A O 1
ATOM 1445 N N . ALA A 1 192 ? -3.850 3.555 3.021 1.00 97.75 192 ALA A N 1
ATOM 1446 C CA . ALA A 1 192 ? -3.400 4.110 1.746 1.00 97.75 192 ALA A CA 1
ATOM 1447 C C . ALA A 1 192 ? -1.985 4.705 1.845 1.00 97.75 192 ALA A C 1
ATOM 1449 O O . ALA A 1 192 ? -1.144 4.439 0.985 1.00 97.75 192 ALA A O 1
ATOM 1450 N N . ALA A 1 193 ? -1.679 5.452 2.910 1.00 96.88 193 ALA A N 1
ATOM 1451 C CA . ALA A 1 193 ? -0.333 5.971 3.144 1.00 96.88 193 ALA A CA 1
ATOM 1452 C C . ALA A 1 193 ? 0.681 4.830 3.353 1.00 96.88 193 ALA A C 1
ATOM 1454 O O . ALA A 1 193 ? 1.755 4.831 2.744 1.00 96.88 193 ALA A O 1
ATOM 1455 N N . LEU A 1 194 ? 0.306 3.801 4.126 1.00 96.25 194 LEU A N 1
ATOM 1456 C CA . LEU A 1 194 ? 1.096 2.577 4.270 1.00 96.25 194 LEU A CA 1
ATOM 1457 C C . LEU A 1 194 ? 1.317 1.894 2.913 1.00 96.25 194 LEU A C 1
ATOM 1459 O O . LEU A 1 194 ? 2.437 1.482 2.626 1.00 96.25 194 LEU A O 1
ATOM 1463 N N . ALA A 1 195 ? 0.289 1.803 2.065 1.00 97.38 195 ALA A N 1
ATOM 1464 C CA . ALA A 1 195 ? 0.380 1.214 0.732 1.00 97.38 195 ALA A CA 1
ATOM 1465 C C . ALA A 1 195 ? 1.393 1.951 -0.153 1.00 97.38 195 ALA A C 1
ATOM 1467 O O . ALA A 1 195 ? 2.246 1.313 -0.770 1.00 97.38 195 ALA A O 1
ATOM 1468 N N . VAL A 1 196 ? 1.360 3.288 -0.180 1.00 96.25 196 VAL A N 1
ATOM 1469 C CA . VAL A 1 196 ? 2.320 4.094 -0.953 1.00 96.25 196 VAL A CA 1
ATOM 1470 C C . VAL A 1 196 ? 3.753 3.864 -0.465 1.00 96.25 196 VAL A C 1
ATOM 1472 O O . VAL A 1 196 ? 4.642 3.629 -1.294 1.00 96.25 196 VAL A O 1
ATOM 1475 N N . TRP A 1 197 ? 3.986 3.871 0.857 1.00 95.38 197 TRP A N 1
ATOM 1476 C CA . TRP A 1 197 ? 5.313 3.603 1.428 1.00 95.38 197 TRP A CA 1
ATOM 1477 C C . TRP A 1 197 ? 5.777 2.185 1.100 1.00 95.38 197 TRP A C 1
ATOM 1479 O O . TRP A 1 197 ? 6.840 1.992 0.507 1.00 95.38 197 TRP A O 1
ATOM 1489 N N . LEU A 1 198 ? 4.971 1.188 1.463 1.00 96.00 198 LEU A N 1
ATOM 1490 C CA . LEU A 1 198 ? 5.298 -0.223 1.325 1.00 96.00 198 LEU A CA 1
ATOM 1491 C C . LEU A 1 198 ? 5.523 -0.593 -0.139 1.00 96.00 198 LEU A C 1
ATOM 1493 O O . LEU A 1 198 ? 6.528 -1.223 -0.460 1.00 96.00 198 LEU A O 1
ATOM 1497 N N . GLY A 1 199 ? 4.644 -0.154 -1.039 1.00 95.94 199 GLY A N 1
ATOM 1498 C CA . GLY A 1 199 ? 4.806 -0.355 -2.473 1.00 95.94 199 GLY A CA 1
ATOM 1499 C C . GLY A 1 199 ? 6.089 0.274 -3.011 1.00 95.94 199 GLY A C 1
ATOM 1500 O O . GLY A 1 199 ? 6.770 -0.343 -3.826 1.00 95.94 199 GLY A O 1
ATOM 1501 N N . GLY A 1 200 ? 6.476 1.449 -2.506 1.00 93.56 200 GLY A N 1
ATOM 1502 C CA . GLY A 1 200 ? 7.737 2.099 -2.868 1.00 93.56 200 GLY A CA 1
ATOM 1503 C C . GLY A 1 200 ? 8.950 1.327 -2.368 1.00 93.56 200 GLY A C 1
ATOM 1504 O O . GLY A 1 200 ? 9.893 1.098 -3.126 1.00 93.56 200 GLY A O 1
ATOM 1505 N N . ALA A 1 201 ? 8.905 0.849 -1.124 1.00 93.69 201 ALA A N 1
ATOM 1506 C CA . ALA A 1 201 ? 9.955 0.019 -0.544 1.00 93.69 201 ALA A CA 1
ATOM 1507 C C . ALA A 1 201 ? 10.100 -1.315 -1.293 1.00 93.69 201 ALA A C 1
ATOM 1509 O O . ALA A 1 201 ? 11.218 -1.724 -1.611 1.00 93.69 201 ALA A O 1
ATOM 1510 N N . VAL A 1 202 ? 8.987 -1.973 -1.624 1.00 95.88 202 VAL A N 1
ATOM 1511 C CA . VAL A 1 202 ? 8.951 -3.216 -2.406 1.00 95.88 202 VAL A CA 1
ATOM 1512 C C . VAL A 1 202 ? 9.491 -2.979 -3.821 1.00 95.88 202 VAL A C 1
ATOM 1514 O O . VAL A 1 202 ? 10.370 -3.714 -4.275 1.00 95.88 202 VAL A O 1
ATOM 1517 N N . TRP A 1 203 ? 9.044 -1.919 -4.498 1.00 93.88 203 TRP A N 1
ATOM 1518 C CA . TRP A 1 203 ? 9.553 -1.527 -5.813 1.00 93.88 203 TRP A CA 1
ATOM 1519 C C . TRP A 1 203 ? 11.077 -1.341 -5.793 1.00 93.88 203 TRP A C 1
ATOM 1521 O O . TRP A 1 203 ? 11.797 -1.947 -6.591 1.00 93.88 203 TRP A O 1
ATOM 1531 N N . HIS A 1 204 ? 11.600 -0.586 -4.827 1.00 90.94 204 HIS A N 1
ATOM 1532 C CA . HIS A 1 204 ? 13.037 -0.343 -4.726 1.00 90.94 204 HIS A CA 1
ATOM 1533 C C . HIS A 1 204 ? 13.835 -1.617 -4.420 1.00 90.94 204 HIS A C 1
ATOM 1535 O O . HIS A 1 204 ? 14.844 -1.883 -5.074 1.00 90.94 204 HIS A O 1
ATOM 1541 N N . ASN A 1 205 ? 13.381 -2.428 -3.459 1.00 93.25 205 ASN A N 1
ATOM 1542 C CA . ASN A 1 205 ? 14.108 -3.615 -3.004 1.00 93.25 205 ASN A CA 1
ATOM 1543 C C . ASN A 1 205 ? 14.117 -4.756 -4.028 1.00 93.25 205 ASN A C 1
ATOM 1545 O O . ASN A 1 205 ? 15.124 -5.456 -4.142 1.00 93.25 205 ASN A O 1
ATOM 1549 N N . PHE A 1 206 ? 13.019 -4.955 -4.762 1.00 95.62 206 PHE A N 1
ATOM 1550 C CA . PHE A 1 206 ? 12.842 -6.136 -5.614 1.00 95.62 206 PHE A CA 1
ATOM 1551 C C . PHE A 1 206 ? 12.915 -5.839 -7.112 1.00 95.62 206 PHE A C 1
ATOM 1553 O O . PHE A 1 206 ? 13.156 -6.751 -7.904 1.00 95.62 206 PHE A O 1
ATOM 1560 N N . VAL A 1 207 ? 12.751 -4.579 -7.520 1.00 93.00 207 VAL A N 1
ATOM 1561 C CA . VAL A 1 207 ? 12.816 -4.181 -8.932 1.00 93.00 207 VAL A CA 1
ATOM 1562 C C . VAL A 1 207 ? 14.053 -3.336 -9.196 1.00 93.00 207 VAL A C 1
ATOM 1564 O O . VAL A 1 207 ? 14.891 -3.727 -10.008 1.00 93.00 207 VAL A O 1
ATOM 1567 N N . VAL A 1 208 ? 14.204 -2.211 -8.498 1.00 89.69 208 VAL A N 1
ATOM 1568 C CA . VAL A 1 208 ? 15.245 -1.217 -8.802 1.00 89.69 208 VAL A CA 1
ATOM 1569 C C . VAL A 1 208 ? 16.638 -1.716 -8.418 1.00 89.69 208 VAL A C 1
ATOM 1571 O O . VAL A 1 208 ? 17.493 -1.860 -9.290 1.00 89.69 208 VAL A O 1
ATOM 1574 N N . LEU A 1 209 ? 16.869 -2.054 -7.144 1.00 89.75 209 LEU A N 1
ATOM 1575 C CA . LEU A 1 209 ? 18.191 -2.465 -6.655 1.00 89.75 209 LEU A CA 1
ATOM 1576 C C . LEU A 1 209 ? 18.758 -3.691 -7.384 1.00 89.75 209 LEU A C 1
ATOM 1578 O O . LEU A 1 209 ? 19.918 -3.644 -7.796 1.00 89.75 209 LEU A O 1
ATOM 1582 N N . PRO A 1 210 ? 17.990 -4.776 -7.610 1.00 91.25 210 PRO A N 1
ATOM 1583 C CA . PRO A 1 210 ? 18.498 -5.899 -8.385 1.00 91.25 210 PRO A CA 1
ATOM 1584 C C . PRO A 1 210 ? 18.813 -5.517 -9.838 1.00 91.25 210 PRO A C 1
ATOM 1586 O O . PRO A 1 210 ? 19.681 -6.137 -10.445 1.00 91.25 210 PRO A O 1
ATOM 1589 N N . THR A 1 211 ? 18.135 -4.508 -10.405 1.00 90.25 211 THR A N 1
ATOM 1590 C CA . THR A 1 211 ? 18.447 -4.003 -11.752 1.00 90.25 211 THR A CA 1
ATOM 1591 C C . THR A 1 211 ? 19.793 -3.325 -11.811 1.00 90.25 211 THR A C 1
ATOM 1593 O O . THR A 1 211 ? 20.575 -3.708 -12.673 1.00 90.25 211 THR A O 1
ATOM 1596 N N . ILE A 1 212 ? 20.095 -2.442 -10.864 1.00 87.25 212 ILE A N 1
ATOM 1597 C CA . ILE A 1 212 ? 21.408 -1.791 -10.783 1.00 87.25 212 ILE A CA 1
ATOM 1598 C C . ILE A 1 212 ? 22.515 -2.817 -10.585 1.00 87.25 212 ILE A C 1
ATOM 1600 O O . ILE A 1 212 ? 23.536 -2.760 -11.249 1.00 87.25 212 ILE A O 1
ATOM 1604 N N . ARG A 1 213 ? 22.315 -3.784 -9.682 1.00 90.00 213 ARG A N 1
ATOM 1605 C CA . ARG A 1 213 ? 23.335 -4.811 -9.414 1.00 90.00 213 ARG A CA 1
ATOM 1606 C C . ARG A 1 213 ? 23.680 -5.628 -10.656 1.00 90.00 213 ARG A C 1
ATOM 1608 O O . ARG A 1 213 ? 24.808 -6.075 -10.777 1.00 90.00 213 ARG A O 1
ATOM 1615 N N . ALA A 1 214 ? 22.705 -5.836 -11.539 1.00 90.50 214 ALA A N 1
ATOM 1616 C CA . ALA A 1 214 ? 22.915 -6.528 -12.805 1.00 90.50 214 ALA A CA 1
ATOM 1617 C C . ALA A 1 214 ? 23.408 -5.596 -13.930 1.00 90.50 214 ALA A C 1
ATOM 1619 O O . ALA A 1 214 ? 24.051 -6.078 -14.849 1.00 90.50 214 ALA A O 1
ATOM 1620 N N . HIS A 1 215 ? 23.094 -4.297 -13.866 1.00 88.88 215 HIS A N 1
ATOM 1621 C CA . HIS A 1 215 ? 23.435 -3.283 -14.873 1.00 88.88 215 HIS A CA 1
ATOM 1622 C C . HIS A 1 215 ? 23.865 -1.988 -14.154 1.00 88.88 215 HIS A C 1
ATOM 1624 O O . HIS A 1 215 ? 23.026 -1.109 -13.909 1.00 88.88 215 HIS A O 1
ATOM 1630 N N . PRO A 1 216 ? 25.135 -1.883 -13.716 1.00 87.25 216 PRO A N 1
ATOM 1631 C CA . PRO A 1 216 ? 25.604 -0.758 -12.898 1.00 87.25 216 PRO A CA 1
ATOM 1632 C C . PRO A 1 216 ? 25.476 0.610 -13.581 1.00 87.25 216 PRO A C 1
ATOM 1634 O O . PRO A 1 216 ? 25.258 1.625 -12.923 1.00 87.25 216 PRO A O 1
ATOM 1637 N N . ASP A 1 217 ? 25.535 0.635 -14.906 1.00 87.31 217 ASP A N 1
ATOM 1638 C CA . ASP A 1 217 ? 25.333 1.799 -15.767 1.00 87.31 217 ASP A CA 1
ATOM 1639 C C . ASP A 1 217 ? 23.899 2.364 -15.720 1.00 87.31 217 ASP A C 1
ATOM 1641 O O . ASP A 1 217 ? 23.678 3.529 -16.042 1.00 87.31 217 ASP A O 1
ATOM 1645 N N . ALA A 1 218 ? 22.917 1.600 -15.228 1.00 83.62 218 ALA A N 1
ATOM 1646 C CA . ALA A 1 218 ? 21.560 2.092 -14.977 1.00 83.62 218 ALA A CA 1
ATOM 1647 C C . ALA A 1 218 ? 21.447 3.004 -13.731 1.00 83.62 218 ALA A C 1
ATOM 1649 O O . ALA A 1 218 ? 20.346 3.442 -13.386 1.00 83.62 218 ALA A O 1
ATOM 1650 N N . ALA A 1 219 ? 22.549 3.287 -13.025 1.00 81.69 219 ALA A N 1
ATOM 1651 C CA . ALA A 1 219 ? 22.544 4.040 -11.768 1.00 81.69 219 ALA A CA 1
ATOM 1652 C C . ALA A 1 219 ? 21.947 5.456 -11.887 1.00 81.69 219 ALA A C 1
ATOM 1654 O O . ALA A 1 219 ? 21.265 5.904 -10.961 1.00 81.69 219 ALA A O 1
ATOM 1655 N N . ALA A 1 220 ? 22.147 6.151 -13.013 1.00 80.31 220 ALA A N 1
ATOM 1656 C CA . ALA A 1 220 ? 21.585 7.487 -13.237 1.00 80.31 220 ALA A CA 1
ATOM 1657 C C . ALA A 1 220 ? 20.044 7.470 -13.233 1.00 80.31 220 ALA A C 1
ATOM 1659 O O . ALA A 1 220 ? 19.419 8.233 -12.493 1.00 80.31 220 ALA A O 1
ATOM 1660 N N . ALA A 1 221 ? 19.438 6.514 -13.945 1.00 76.06 221 ALA A N 1
ATOM 1661 C CA . ALA A 1 221 ? 17.989 6.297 -13.967 1.00 76.06 221 ALA A CA 1
ATOM 1662 C C . ALA A 1 221 ? 17.419 5.954 -12.579 1.00 76.06 221 ALA A C 1
ATOM 1664 O O . ALA A 1 221 ? 16.255 6.206 -12.279 1.00 76.06 221 ALA A O 1
ATOM 1665 N N . VAL A 1 222 ? 18.235 5.390 -11.686 1.00 74.31 222 VAL A N 1
ATOM 1666 C CA . VAL A 1 222 ? 17.813 5.125 -10.307 1.00 74.31 222 VAL A CA 1
ATOM 1667 C C . VAL A 1 222 ? 17.845 6.368 -9.433 1.00 74.31 222 VAL A C 1
ATOM 1669 O O . VAL A 1 222 ? 16.985 6.507 -8.561 1.00 74.31 222 VAL A O 1
ATOM 1672 N N . LYS A 1 223 ? 18.783 7.295 -9.655 1.00 80.06 223 LYS A N 1
ATOM 1673 C CA . LYS A 1 223 ? 18.816 8.549 -8.890 1.00 80.06 223 LYS A CA 1
ATOM 1674 C C . LYS A 1 223 ? 17.504 9.325 -9.042 1.00 80.06 223 LYS A C 1
ATOM 1676 O O . LYS A 1 223 ? 16.988 9.812 -8.034 1.00 80.06 223 LYS A O 1
ATOM 1681 N N . SER A 1 224 ? 16.921 9.358 -10.245 1.00 81.19 224 SER A N 1
ATOM 1682 C CA . SER A 1 224 ? 15.621 10.006 -10.486 1.00 81.19 224 SER A CA 1
ATOM 1683 C C . SER A 1 224 ? 14.476 9.308 -9.736 1.00 81.19 224 SER A C 1
ATOM 1685 O O . SER A 1 224 ? 13.678 9.965 -9.067 1.00 81.19 224 SER A O 1
ATOM 1687 N N . GLN A 1 225 ? 14.447 7.971 -9.731 1.00 81.50 225 GLN A N 1
ATOM 1688 C CA . GLN A 1 225 ? 13.449 7.184 -8.992 1.00 81.50 225 GLN A CA 1
ATOM 1689 C C . GLN A 1 225 ? 13.563 7.366 -7.470 1.00 81.50 225 GLN A C 1
ATOM 1691 O O . GLN A 1 225 ? 12.560 7.559 -6.779 1.00 81.50 225 GLN A O 1
ATOM 1696 N N . ALA A 1 226 ? 14.787 7.384 -6.938 1.00 80.12 226 ALA A N 1
ATOM 1697 C CA . ALA A 1 226 ? 15.034 7.638 -5.523 1.00 80.12 226 ALA A CA 1
ATOM 1698 C C . ALA A 1 226 ? 14.660 9.075 -5.116 1.00 80.12 226 ALA A C 1
ATOM 1700 O O . ALA A 1 226 ? 14.249 9.311 -3.977 1.00 80.12 226 ALA A O 1
ATOM 1701 N N . HIS A 1 227 ? 14.799 10.051 -6.019 1.00 83.44 227 HIS A N 1
ATOM 1702 C CA . HIS A 1 227 ? 14.336 11.419 -5.786 1.00 83.44 227 HIS A CA 1
ATOM 1703 C C . HIS A 1 227 ? 12.800 11.485 -5.738 1.00 83.44 227 HIS A C 1
ATOM 1705 O O . HIS A 1 227 ? 12.242 12.025 -4.782 1.00 83.44 227 HIS A O 1
ATOM 1711 N N . ALA A 1 228 ? 12.108 10.833 -6.680 1.00 84.44 228 ALA A N 1
ATOM 1712 C CA . ALA A 1 228 ? 10.648 10.730 -6.658 1.00 84.44 228 ALA A CA 1
ATOM 1713 C C . ALA A 1 228 ? 10.132 10.077 -5.361 1.00 84.44 228 ALA A C 1
ATOM 1715 O O . ALA A 1 228 ? 9.166 10.566 -4.772 1.00 84.44 228 ALA A O 1
ATOM 1716 N N . PHE A 1 229 ? 10.802 9.027 -4.868 1.00 83.94 229 PHE A N 1
ATOM 1717 C CA . PHE A 1 229 ? 10.494 8.408 -3.573 1.00 83.94 229 PHE A CA 1
ATOM 1718 C C . PHE A 1 229 ? 10.635 9.378 -2.402 1.00 83.94 229 PHE A C 1
ATOM 1720 O O . PHE A 1 229 ? 9.695 9.552 -1.625 1.00 83.94 229 PHE A O 1
ATOM 1727 N N . ARG A 1 230 ? 11.776 10.067 -2.317 1.00 85.31 230 ARG A N 1
ATOM 1728 C CA . ARG A 1 230 ? 12.044 11.045 -1.257 1.00 85.31 230 ARG A CA 1
ATOM 1729 C C . ARG A 1 230 ? 11.043 12.198 -1.242 1.00 85.31 230 ARG A C 1
ATOM 1731 O O . ARG A 1 230 ? 10.693 12.649 -0.160 1.00 85.31 230 ARG A O 1
ATOM 1738 N N . ARG A 1 231 ? 10.528 12.620 -2.400 1.00 87.31 231 ARG A N 1
ATOM 1739 C CA . ARG A 1 231 ? 9.537 13.704 -2.495 1.00 87.31 231 ARG A CA 1
ATOM 1740 C C . ARG A 1 231 ? 8.176 13.353 -1.880 1.00 87.31 231 ARG A C 1
ATOM 1742 O O . ARG A 1 231 ? 7.534 14.219 -1.302 1.00 87.31 231 ARG A O 1
ATOM 1749 N N . HIS A 1 232 ? 7.729 12.101 -1.991 1.00 89.12 232 HIS A N 1
ATOM 1750 C CA . HIS A 1 232 ? 6.414 11.686 -1.473 1.00 89.12 232 HIS A CA 1
ATOM 1751 C C . HIS A 1 232 ? 6.446 11.324 0.014 1.00 89.12 232 HIS A C 1
ATOM 1753 O O . HIS A 1 232 ? 5.424 11.382 0.696 1.00 89.12 232 HIS A O 1
ATOM 1759 N N . LEU A 1 233 ? 7.617 10.938 0.519 1.00 89.25 233 LEU A N 1
ATOM 1760 C CA . LEU A 1 233 ? 7.763 10.378 1.853 1.00 89.25 233 LEU A CA 1
ATOM 1761 C C . LEU A 1 233 ? 7.349 11.333 2.994 1.00 89.25 233 LEU A C 1
ATOM 1763 O O . LEU A 1 233 ? 6.688 10.849 3.909 1.00 89.25 233 LEU A O 1
ATOM 1767 N N . PRO A 1 234 ? 7.619 12.657 2.951 1.00 89.88 234 PRO A N 1
ATOM 1768 C CA . PRO A 1 234 ? 7.140 13.586 3.977 1.00 89.88 234 PRO A CA 1
ATOM 1769 C C . PRO A 1 234 ? 5.616 13.591 4.117 1.00 89.88 234 PRO A C 1
ATOM 1771 O O . PRO A 1 234 ? 5.104 13.492 5.228 1.00 89.88 234 PRO A O 1
ATOM 1774 N N . VAL A 1 235 ? 4.885 13.627 2.997 1.00 92.31 235 VAL A N 1
ATOM 1775 C CA . VAL A 1 235 ? 3.412 13.601 3.003 1.00 92.31 235 VAL A CA 1
ATOM 1776 C C . VAL A 1 235 ? 2.911 12.290 3.604 1.00 92.31 235 VAL A C 1
ATOM 1778 O O . VAL A 1 235 ? 2.061 12.291 4.489 1.00 92.31 235 VAL A O 1
ATOM 1781 N N . VAL A 1 236 ? 3.484 11.165 3.173 1.00 93.38 236 VAL A N 1
ATOM 1782 C CA . VAL A 1 236 ? 3.130 9.834 3.682 1.00 93.38 236 VAL A CA 1
ATOM 1783 C C . VAL A 1 236 ? 3.3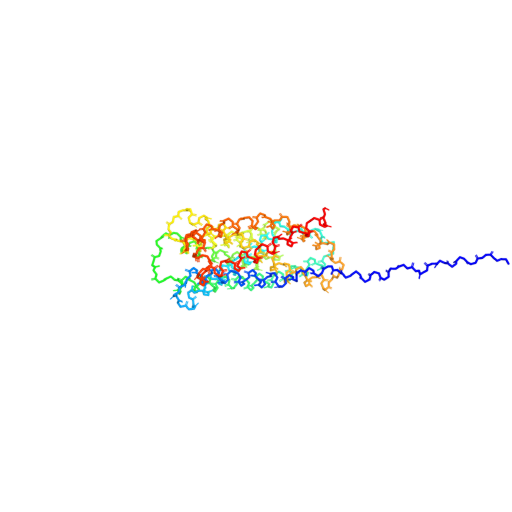79 9.716 5.189 1.00 93.38 236 VAL A C 1
ATOM 1785 O O . VAL A 1 236 ? 2.527 9.195 5.907 1.00 93.38 236 VAL A O 1
ATOM 1788 N N . ILE A 1 237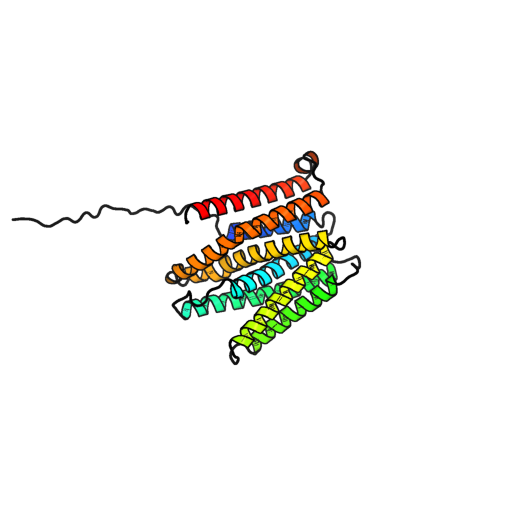 ? 4.514 10.224 5.678 1.00 90.75 237 ILE A N 1
ATOM 1789 C CA . ILE A 1 237 ? 4.855 10.245 7.106 1.00 90.75 237 ILE A CA 1
ATOM 1790 C C . ILE A 1 237 ? 3.836 11.071 7.892 1.00 90.75 237 ILE A C 1
ATOM 1792 O O . ILE A 1 237 ? 3.335 10.587 8.904 1.00 90.75 237 ILE A O 1
ATOM 1796 N N . VAL A 1 238 ? 3.496 12.277 7.423 1.00 91.94 238 VAL A N 1
ATOM 1797 C CA . VAL A 1 238 ? 2.517 13.151 8.091 1.00 91.94 238 VAL A CA 1
ATOM 1798 C C . VAL A 1 238 ? 1.156 12.466 8.187 1.00 91.94 238 VAL A C 1
ATOM 1800 O O . VAL A 1 238 ? 0.566 12.440 9.266 1.00 91.94 238 VAL A O 1
ATOM 1803 N N . VAL A 1 239 ? 0.680 11.844 7.101 1.00 95.50 239 VAL A N 1
ATOM 1804 C CA . VAL A 1 239 ? -0.597 11.115 7.120 1.00 95.50 239 VAL A CA 1
ATOM 1805 C C . VAL A 1 239 ? -0.543 9.936 8.089 1.00 95.50 239 VAL A C 1
ATOM 1807 O O . VAL A 1 239 ? -1.446 9.799 8.915 1.00 95.50 239 VAL A O 1
ATOM 1810 N N . LEU A 1 240 ? 0.499 9.099 8.044 1.00 93.81 240 LEU A N 1
ATOM 1811 C CA . LEU A 1 240 ? 0.634 7.953 8.952 1.00 93.81 240 LEU A CA 1
ATOM 1812 C C . LEU A 1 240 ? 0.714 8.374 10.417 1.00 93.81 240 LEU A C 1
ATOM 1814 O O . LEU A 1 240 ? 0.107 7.722 11.266 1.00 93.81 240 LEU A O 1
ATOM 1818 N N . PHE A 1 241 ? 1.434 9.457 10.705 1.00 90.44 241 PHE A N 1
ATOM 1819 C CA . PHE A 1 241 ? 1.552 10.000 12.050 1.00 90.44 241 PHE A CA 1
ATOM 1820 C C . PHE A 1 241 ? 0.200 10.509 12.551 1.00 90.44 241 PHE A C 1
ATOM 1822 O O . PHE A 1 241 ? -0.286 10.034 13.574 1.00 90.44 241 PHE A O 1
ATOM 1829 N N . ALA A 1 242 ? -0.452 11.406 11.805 1.00 93.31 242 ALA A N 1
ATOM 1830 C CA . ALA A 1 242 ? -1.724 12.004 12.208 1.00 93.31 242 ALA A CA 1
ATOM 1831 C C . ALA A 1 242 ? -2.821 10.945 12.403 1.00 93.31 242 ALA A C 1
ATOM 1833 O O . ALA A 1 242 ? -3.486 10.898 13.439 1.00 93.31 242 ALA A O 1
ATOM 1834 N N . THR A 1 243 ? -2.967 10.035 11.437 1.00 95.25 243 THR A N 1
ATOM 1835 C CA . THR A 1 243 ? -3.957 8.950 11.516 1.00 95.25 243 THR A CA 1
ATOM 1836 C C . THR A 1 243 ? -3.607 7.923 12.599 1.00 95.25 243 THR A C 1
ATOM 1838 O O . THR A 1 243 ? -4.504 7.404 13.263 1.00 95.25 243 THR A O 1
ATOM 1841 N N . GLY A 1 244 ? -2.318 7.656 12.835 1.00 91.31 244 GLY A N 1
ATOM 1842 C CA . GLY A 1 244 ? -1.843 6.770 13.899 1.00 91.31 244 GLY A CA 1
ATOM 1843 C C . GLY A 1 244 ? -2.081 7.330 15.303 1.00 91.31 244 GLY A C 1
ATOM 1844 O O . GLY A 1 244 ? -2.509 6.585 16.185 1.00 91.31 244 GLY A O 1
ATOM 1845 N N . VAL A 1 245 ? -1.870 8.635 15.508 1.00 90.00 245 VAL A N 1
ATOM 1846 C CA . VAL A 1 245 ? -2.191 9.334 16.766 1.00 90.00 245 VAL A CA 1
ATOM 1847 C C . VAL A 1 245 ? -3.688 9.257 17.047 1.00 90.00 245 VAL A C 1
ATOM 1849 O O . VAL A 1 245 ? -4.073 8.856 18.143 1.00 90.00 245 VAL A O 1
ATOM 1852 N N . TYR A 1 246 ? -4.528 9.545 16.047 1.00 92.75 246 TYR A N 1
ATOM 1853 C CA . TYR A 1 246 ? -5.982 9.434 16.184 1.00 92.75 246 TYR A CA 1
ATOM 1854 C C . TYR A 1 246 ? -6.416 8.019 16.601 1.00 92.75 246 TYR A C 1
ATOM 1856 O O . TYR A 1 246 ? -7.135 7.844 17.585 1.00 92.75 246 TYR A O 1
ATOM 1864 N N . GLN A 1 247 ? -5.938 6.990 15.890 1.00 91.56 247 GLN A N 1
ATOM 1865 C CA . GLN A 1 247 ? -6.270 5.591 16.186 1.00 91.56 247 GLN A CA 1
ATOM 1866 C C . GLN A 1 247 ? -5.769 5.157 17.571 1.00 91.56 247 GLN A C 1
ATOM 1868 O O . GLN A 1 247 ? -6.462 4.434 18.283 1.00 91.56 247 GLN A O 1
ATOM 1873 N N . THR A 1 248 ? -4.586 5.626 17.974 1.00 86.94 248 THR A N 1
ATOM 1874 C CA . THR A 1 248 ? -4.013 5.357 19.300 1.00 86.94 248 THR A CA 1
ATOM 1875 C C . THR A 1 248 ? -4.860 5.980 20.404 1.00 86.94 248 THR A C 1
ATOM 1877 O O . THR A 1 248 ? -5.209 5.292 21.361 1.00 86.94 248 THR A O 1
ATOM 1880 N N . GLY A 1 249 ? -5.240 7.252 20.256 1.00 88.44 249 GLY A N 1
ATOM 1881 C CA . GLY A 1 249 ? -6.076 7.951 21.231 1.00 88.44 249 GLY A CA 1
ATOM 1882 C C . GLY A 1 249 ? -7.433 7.279 21.429 1.00 88.44 249 GLY A C 1
ATOM 1883 O O . GLY A 1 249 ? -7.933 7.214 22.547 1.00 88.44 249 GLY A O 1
ATOM 1884 N N . ARG A 1 250 ? -8.001 6.697 20.367 1.00 88.31 250 ARG A N 1
ATOM 1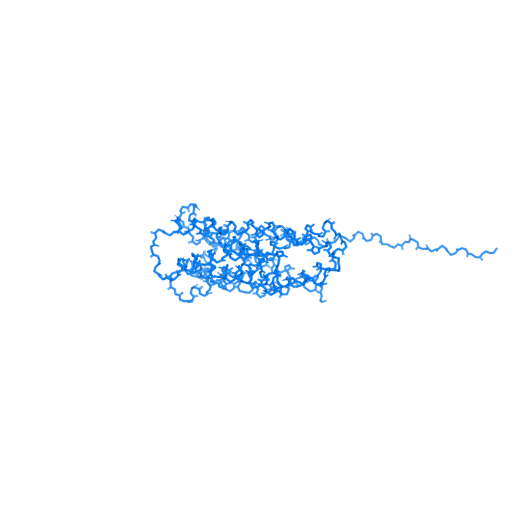885 C CA . ARG A 1 250 ? -9.242 5.908 20.442 1.00 88.31 250 ARG A CA 1
ATOM 1886 C C . ARG A 1 250 ? -9.059 4.563 21.147 1.00 88.31 250 ARG A C 1
ATOM 1888 O O . ARG A 1 250 ? -9.984 4.113 21.812 1.00 88.31 250 ARG A O 1
ATOM 1895 N N . LEU A 1 251 ? -7.896 3.928 20.999 1.00 84.62 251 LEU A N 1
ATOM 1896 C CA . LEU A 1 251 ? -7.626 2.604 21.564 1.00 84.62 251 LEU A CA 1
ATOM 1897 C C . LEU A 1 251 ? -7.251 2.654 23.053 1.00 84.62 251 LEU A C 1
ATOM 1899 O O . LEU A 1 251 ? -7.654 1.777 23.810 1.00 84.62 251 LEU A O 1
ATOM 1903 N N . VAL A 1 252 ? -6.442 3.636 23.460 1.00 83.75 252 VAL A N 1
ATOM 1904 C CA . VAL A 1 252 ? -5.801 3.666 24.792 1.00 83.75 252 VAL A CA 1
ATOM 1905 C C . VAL A 1 252 ? -6.114 4.943 25.581 1.00 83.75 252 VAL A C 1
ATOM 1907 O O . VAL A 1 252 ? -5.768 5.040 26.756 1.00 83.75 252 VAL A O 1
ATOM 1910 N N . GLY A 1 253 ? -6.761 5.930 24.957 1.00 83.94 253 GLY A N 1
ATOM 1911 C CA . GLY A 1 253 ? -6.874 7.286 25.495 1.00 83.94 253 GLY A CA 1
ATOM 1912 C C . GLY A 1 253 ? -5.595 8.112 25.300 1.00 83.94 253 GLY A C 1
ATOM 1913 O O . GLY A 1 253 ? -4.611 7.650 24.724 1.00 83.94 253 GLY A O 1
ATOM 1914 N N . TYR A 1 254 ? -5.612 9.357 25.787 1.00 80.44 254 TYR A N 1
ATOM 1915 C CA . TYR A 1 254 ? -4.486 10.304 25.694 1.00 80.44 254 TYR A CA 1
ATOM 1916 C C . TYR A 1 254 ? -3.707 10.470 27.011 1.00 80.44 254 TYR A C 1
ATOM 1918 O O . TYR A 1 254 ? -2.923 11.408 27.149 1.00 80.44 254 TYR A O 1
ATOM 1926 N N . SER A 1 255 ? -3.913 9.598 28.004 1.00 84.81 255 SER A N 1
ATOM 1927 C CA . SER A 1 255 ? -3.199 9.724 29.278 1.00 84.81 255 SER A CA 1
ATOM 1928 C C . SER A 1 255 ? -1.759 9.213 29.156 1.00 84.81 255 SER A C 1
ATOM 1930 O O . SER A 1 255 ? -1.504 8.113 28.660 1.00 84.81 255 SER A O 1
ATOM 1932 N N . MET A 1 256 ? -0.797 10.001 29.644 1.00 79.06 256 MET A N 1
ATOM 1933 C CA . MET A 1 256 ? 0.623 9.616 29.638 1.00 79.06 256 MET A CA 1
ATOM 1934 C C . MET A 1 256 ? 0.863 8.326 30.426 1.00 79.06 256 MET A C 1
ATOM 1936 O O . MET A 1 256 ? 1.648 7.481 30.004 1.00 79.06 256 MET A O 1
ATOM 1940 N N . THR A 1 257 ? 0.111 8.120 31.508 1.00 82.75 257 THR A N 1
ATOM 1941 C CA . THR A 1 257 ? 0.149 6.894 32.311 1.00 82.75 257 THR A CA 1
ATOM 1942 C C . THR A 1 257 ? -0.278 5.661 31.513 1.00 82.75 257 THR A C 1
ATOM 1944 O O . THR A 1 257 ? 0.301 4.593 31.689 1.00 82.75 257 THR A O 1
ATOM 1947 N N . ALA A 1 258 ? -1.247 5.778 30.597 1.00 78.19 258 ALA A N 1
ATOM 1948 C CA . ALA A 1 258 ? -1.639 4.657 29.742 1.00 78.19 258 ALA A CA 1
ATOM 1949 C C . ALA A 1 258 ? -0.584 4.347 28.664 1.00 78.19 258 ALA A C 1
ATOM 1951 O O . ALA A 1 258 ? -0.414 3.184 28.283 1.00 78.19 258 ALA A O 1
ATOM 1952 N N . LEU A 1 259 ? 0.160 5.362 28.211 1.00 77.31 259 LEU A N 1
ATOM 1953 C CA . LEU A 1 259 ? 1.243 5.216 27.233 1.00 77.31 259 LEU A CA 1
ATOM 1954 C C . LEU A 1 259 ? 2.518 4.597 27.824 1.00 77.31 259 LEU A C 1
ATOM 1956 O O . LEU A 1 259 ? 3.200 3.852 27.125 1.00 77.31 259 LEU A O 1
ATOM 1960 N N . THR A 1 260 ? 2.839 4.861 29.091 1.00 84.50 260 THR A N 1
ATOM 1961 C CA . THR A 1 260 ? 4.056 4.330 29.733 1.00 84.50 260 THR A CA 1
ATOM 1962 C C . THR A 1 260 ? 3.795 3.117 30.623 1.00 84.50 260 THR A C 1
ATOM 1964 O O . THR A 1 260 ? 4.673 2.280 30.791 1.00 84.50 260 THR A O 1
ATOM 1967 N N . GLY A 1 261 ? 2.586 2.976 31.170 1.00 83.25 261 GLY A N 1
ATOM 1968 C CA . GLY A 1 261 ? 2.245 1.920 32.127 1.00 83.25 261 GLY A CA 1
ATOM 1969 C C . GLY A 1 261 ? 1.701 0.631 31.511 1.00 83.25 261 GLY A C 1
ATOM 1970 O O . GLY A 1 261 ? 1.467 -0.334 32.234 1.00 83.25 261 GLY A O 1
ATOM 1971 N N . THR A 1 262 ? 1.465 0.580 30.193 1.00 85.19 262 THR A N 1
ATOM 1972 C CA . THR A 1 262 ? 0.813 -0.573 29.548 1.00 85.19 262 THR A CA 1
ATOM 1973 C C . THR A 1 262 ? 1.648 -1.163 28.413 1.00 85.19 262 THR A C 1
ATOM 1975 O O . THR A 1 262 ? 2.341 -0.459 27.681 1.00 85.19 262 THR A O 1
ATOM 1978 N N . THR A 1 263 ? 1.530 -2.478 28.184 1.00 85.19 263 THR A N 1
ATOM 1979 C CA . THR A 1 263 ? 2.145 -3.145 27.017 1.00 85.19 263 THR A CA 1
ATOM 1980 C C . THR A 1 263 ? 1.700 -2.512 25.694 1.00 85.19 263 THR A C 1
ATOM 1982 O O . THR A 1 263 ? 2.472 -2.471 24.741 1.00 85.19 263 THR A O 1
ATOM 1985 N N . VAL A 1 264 ? 0.457 -2.013 25.625 1.00 82.56 264 VAL A N 1
ATOM 1986 C CA . VAL A 1 264 ? -0.057 -1.309 24.438 1.00 82.56 264 VAL A CA 1
ATOM 1987 C C . VAL A 1 264 ? 0.718 -0.016 24.218 1.00 82.56 264 VAL A C 1
ATOM 1989 O O . VAL A 1 264 ? 1.210 0.222 23.116 1.00 82.56 264 VAL A O 1
ATOM 1992 N N . GLY A 1 265 ? 0.873 0.772 25.279 1.00 80.94 265 GLY A N 1
ATOM 1993 C CA . GLY A 1 265 ? 1.634 2.010 25.275 1.00 80.94 265 GLY A CA 1
ATOM 1994 C C . GLY A 1 265 ? 3.091 1.818 24.845 1.00 80.94 265 GLY A C 1
ATOM 1995 O O . GLY A 1 265 ? 3.582 2.570 24.004 1.00 80.94 265 GLY A O 1
ATOM 1996 N N . HIS A 1 266 ? 3.754 0.745 25.286 1.00 84.19 266 HIS A N 1
ATOM 1997 C CA . HIS A 1 266 ? 5.104 0.404 24.818 1.00 84.19 266 HIS A CA 1
ATOM 1998 C C . HIS A 1 266 ? 5.171 0.099 23.314 1.00 84.19 266 HIS A C 1
ATOM 2000 O O . HIS A 1 266 ? 6.078 0.579 22.633 1.00 84.19 266 HIS A O 1
ATOM 2006 N N . VAL A 1 267 ? 4.212 -0.655 22.760 1.00 85.00 267 VAL A N 1
ATOM 2007 C CA . VAL A 1 267 ? 4.173 -0.944 21.312 1.00 85.00 267 VAL A CA 1
ATOM 2008 C C . VAL A 1 267 ? 3.926 0.334 20.507 1.00 85.00 267 VAL A C 1
ATOM 2010 O O . VAL A 1 267 ? 4.578 0.557 19.487 1.00 85.00 267 VAL A O 1
ATOM 2013 N N . VAL A 1 268 ? 3.013 1.191 20.968 1.00 83.38 268 VAL A N 1
ATOM 2014 C CA . VAL A 1 268 ? 2.746 2.505 20.366 1.00 83.38 268 VAL A CA 1
ATOM 2015 C C . VAL A 1 268 ? 4.006 3.370 20.396 1.00 83.38 268 VAL A C 1
ATOM 2017 O O . VAL A 1 268 ? 4.422 3.886 19.360 1.00 83.38 268 VAL A O 1
ATOM 2020 N N . THR A 1 269 ? 4.658 3.471 21.553 1.00 83.75 269 THR A N 1
ATOM 2021 C CA . THR A 1 269 ? 5.884 4.255 21.738 1.00 83.75 269 THR A CA 1
ATOM 2022 C C . THR A 1 269 ? 7.000 3.743 20.831 1.00 83.75 269 THR A C 1
ATOM 2024 O O . THR A 1 269 ? 7.615 4.529 20.117 1.00 83.75 269 THR A O 1
ATOM 2027 N N . GLY A 1 270 ? 7.202 2.424 20.755 1.00 84.69 270 GLY A N 1
ATOM 2028 C CA . GLY A 1 270 ? 8.172 1.814 19.843 1.00 84.69 270 GLY A CA 1
ATOM 2029 C C . GLY A 1 270 ? 7.918 2.180 18.378 1.00 84.69 270 GLY A C 1
ATOM 2030 O O . GLY A 1 270 ? 8.852 2.524 17.655 1.00 84.69 270 GLY A O 1
ATOM 2031 N N . LYS A 1 271 ? 6.655 2.196 17.932 1.00 84.00 271 LYS A N 1
ATOM 2032 C CA . LYS A 1 271 ? 6.306 2.652 16.577 1.00 84.00 271 LYS A CA 1
ATOM 2033 C C . LYS A 1 271 ? 6.602 4.128 16.353 1.00 84.00 271 LYS A C 1
ATOM 2035 O O . LYS A 1 271 ? 7.108 4.474 15.288 1.00 84.00 271 LYS A O 1
ATOM 2040 N N . LEU A 1 272 ? 6.284 4.984 17.323 1.00 83.75 272 LEU A N 1
ATOM 2041 C CA . LEU A 1 272 ? 6.561 6.418 17.235 1.00 83.75 272 LEU A CA 1
ATOM 2042 C C . LEU A 1 272 ? 8.067 6.679 17.161 1.00 83.75 272 LEU A C 1
ATOM 2044 O O . LEU A 1 272 ? 8.495 7.471 16.328 1.00 83.75 272 LEU A O 1
ATOM 2048 N N . VAL A 1 273 ? 8.872 5.953 17.942 1.00 85.69 273 VAL A N 1
ATOM 2049 C CA . VAL A 1 273 ? 10.340 6.014 17.881 1.00 85.69 273 VAL A CA 1
ATOM 2050 C C . VAL A 1 273 ? 10.850 5.582 16.507 1.00 85.69 273 VAL A C 1
ATOM 2052 O O . VAL A 1 273 ? 11.656 6.290 15.906 1.00 85.69 273 VAL A O 1
ATOM 2055 N N . VAL A 1 274 ? 10.355 4.465 15.963 1.00 84.56 274 VAL A N 1
ATOM 2056 C CA . VAL A 1 274 ? 10.726 4.009 14.611 1.00 84.56 274 VAL A CA 1
ATOM 2057 C C . VAL A 1 274 ? 10.348 5.050 13.557 1.00 84.56 274 VAL A C 1
ATOM 2059 O O . VAL A 1 274 ? 11.157 5.364 12.684 1.00 84.56 274 VAL A O 1
ATOM 2062 N N . LEU A 1 275 ? 9.146 5.620 13.638 1.00 82.94 275 LEU A N 1
ATOM 2063 C CA . LEU A 1 275 ? 8.681 6.629 12.691 1.00 82.94 275 LEU A CA 1
ATOM 2064 C C . LEU A 1 275 ? 9.506 7.919 12.793 1.00 82.94 275 LEU A C 1
ATOM 2066 O O . LEU A 1 275 ? 9.907 8.464 11.765 1.00 82.94 275 LEU A O 1
ATOM 2070 N N . ALA A 1 276 ? 9.823 8.372 14.007 1.00 82.62 276 ALA A N 1
ATOM 2071 C CA . ALA A 1 276 ? 10.681 9.527 14.249 1.00 82.62 276 ALA A CA 1
ATOM 2072 C C . ALA A 1 276 ? 12.103 9.300 13.711 1.00 82.62 276 ALA A C 1
ATOM 2074 O O . ALA A 1 276 ? 12.635 10.161 13.012 1.00 82.62 276 ALA A O 1
ATOM 2075 N N . ALA A 1 277 ? 12.688 8.121 13.947 1.00 84.88 277 ALA A N 1
ATOM 2076 C CA . ALA A 1 277 ? 14.006 7.757 13.430 1.00 84.88 277 ALA A CA 1
ATOM 2077 C C . ALA A 1 277 ? 14.035 7.736 11.893 1.00 84.88 277 ALA A C 1
ATOM 2079 O O . ALA A 1 277 ? 14.941 8.301 11.275 1.00 84.88 277 ALA A O 1
ATOM 2080 N N . LEU A 1 278 ? 13.018 7.138 11.261 1.00 80.25 278 LEU A N 1
ATOM 2081 C CA . LEU A 1 278 ? 12.880 7.134 9.803 1.00 80.25 278 LEU A CA 1
ATOM 2082 C C . LEU A 1 278 ? 12.710 8.557 9.257 1.00 80.25 278 LEU A C 1
ATOM 2084 O O . LEU A 1 278 ? 13.359 8.913 8.277 1.00 80.25 278 LEU A O 1
ATOM 2088 N N . THR A 1 279 ? 11.900 9.387 9.913 1.00 81.06 279 THR A N 1
ATOM 2089 C CA . THR A 1 279 ? 11.672 10.786 9.518 1.00 81.06 279 THR A CA 1
ATOM 2090 C C . THR A 1 279 ? 12.950 11.613 9.622 1.00 81.06 279 THR A C 1
ATOM 2092 O O . THR A 1 279 ? 13.314 12.296 8.665 1.00 81.06 279 THR A O 1
ATOM 2095 N N . GLY A 1 280 ? 13.676 11.507 10.739 1.00 83.56 280 GLY A N 1
ATOM 2096 C CA . GLY A 1 280 ? 14.953 12.193 10.936 1.00 83.56 280 GLY A CA 1
ATOM 2097 C C . GLY A 1 280 ? 15.983 11.800 9.879 1.00 83.56 280 GLY A C 1
ATOM 2098 O O . GLY A 1 280 ? 16.638 12.662 9.295 1.00 83.56 280 GLY A O 1
ATOM 2099 N N . LEU A 1 281 ? 16.066 10.511 9.539 1.00 80.44 281 LEU A N 1
ATOM 2100 C CA . LEU A 1 281 ? 16.964 1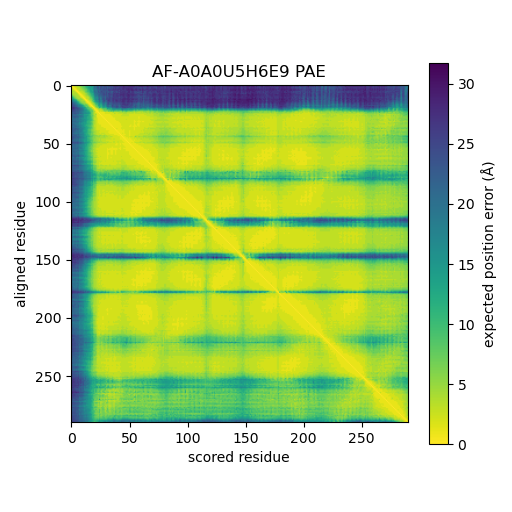0.033 8.489 1.00 80.44 281 LEU A CA 1
ATOM 2101 C C . LEU A 1 281 ? 16.595 10.577 7.103 1.00 80.44 281 LEU A C 1
ATOM 2103 O O . LEU A 1 281 ? 17.478 10.921 6.314 1.00 80.44 281 LEU A O 1
ATOM 2107 N N . VAL A 1 282 ? 15.302 10.673 6.794 1.00 75.56 282 VAL A N 1
ATOM 2108 C CA . VAL A 1 282 ? 14.826 11.267 5.538 1.00 75.56 282 VAL A CA 1
ATOM 2109 C C . VAL A 1 282 ? 15.170 12.752 5.490 1.00 75.56 282 VAL A C 1
ATOM 2111 O O . VAL A 1 282 ? 15.745 13.193 4.498 1.00 75.56 282 VAL A O 1
ATOM 2114 N N . ALA A 1 283 ? 14.914 13.497 6.567 1.00 80.56 283 ALA A N 1
ATOM 2115 C CA . ALA A 1 283 ? 15.230 14.920 6.656 1.00 80.56 283 ALA A CA 1
ATOM 2116 C C . ALA A 1 283 ? 16.734 15.195 6.470 1.00 80.56 283 ALA A C 1
ATOM 2118 O O . ALA A 1 283 ? 17.115 16.053 5.671 1.00 80.56 283 ALA A O 1
ATOM 2119 N N . ILE A 1 284 ? 17.599 14.413 7.128 1.00 82.31 284 ILE A N 1
ATOM 2120 C CA . ILE A 1 284 ? 19.060 14.509 6.972 1.00 82.31 284 ILE A CA 1
ATOM 2121 C C . ILE A 1 284 ? 19.475 14.240 5.518 1.00 82.31 284 ILE A C 1
ATOM 2123 O O . ILE A 1 284 ? 20.308 14.958 4.965 1.00 82.31 284 ILE A O 1
ATOM 2127 N N . ASN A 1 285 ? 18.892 13.224 4.878 1.00 73.75 285 ASN A N 1
ATOM 2128 C CA . ASN A 1 285 ? 19.233 12.856 3.503 1.00 73.75 285 ASN A CA 1
ATOM 2129 C C . ASN A 1 285 ? 18.756 13.868 2.455 1.00 73.75 285 ASN A C 1
ATOM 2131 O O . ASN A 1 285 ? 19.410 13.997 1.417 1.00 73.75 285 ASN A O 1
ATOM 2135 N N . VAL A 1 286 ? 17.638 14.554 2.706 1.00 74.19 286 VAL A N 1
ATOM 2136 C CA . VAL A 1 286 ? 17.149 15.654 1.862 1.00 74.19 286 VAL A CA 1
ATOM 2137 C C . VAL A 1 286 ? 18.091 16.852 1.977 1.00 74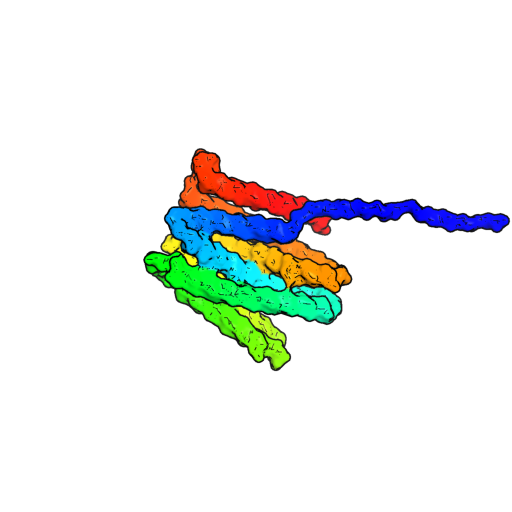.19 286 VAL A C 1
ATOM 2139 O O . VAL A 1 286 ? 18.554 17.346 0.958 1.00 74.19 286 VAL A O 1
ATOM 2142 N N . LYS A 1 287 ? 18.483 17.252 3.196 1.00 76.25 287 LYS A N 1
ATOM 2143 C CA . LYS A 1 287 ? 19.390 18.397 3.407 1.00 76.25 287 LYS A CA 1
ATOM 2144 C C . LYS A 1 287 ? 20.770 18.217 2.757 1.00 76.25 287 LYS A C 1
ATOM 2146 O O . LYS A 1 287 ? 21.386 19.196 2.359 1.00 76.25 287 LYS A O 1
ATOM 2151 N N . LYS A 1 288 ? 21.266 16.978 2.657 1.00 72.50 288 LYS A N 1
ATOM 2152 C CA . LYS A 1 288 ? 22.567 16.667 2.035 1.00 72.50 288 LYS A CA 1
ATOM 2153 C C . LYS A 1 288 ? 22.551 16.647 0.502 1.00 72.50 288 LYS A C 1
ATOM 2155 O O . LYS A 1 288 ? 23.623 16.637 -0.086 1.00 72.50 288 LYS A O 1
ATOM 2160 N N . ASN A 1 289 ? 21.380 16.588 -0.135 1.00 59.78 289 ASN A N 1
ATOM 2161 C CA . ASN A 1 289 ? 21.249 16.544 -1.595 1.00 59.78 289 ASN A CA 1
ATOM 2162 C C . ASN A 1 289 ? 20.128 17.503 -2.053 1.00 59.78 289 ASN A C 1
ATOM 2164 O O . ASN A 1 289 ? 19.085 16.999 -2.491 1.00 59.78 289 ASN A O 1
ATOM 2168 N N . PRO A 1 290 ? 20.290 18.827 -1.855 1.00 56.19 290 PRO A N 1
ATOM 2169 C CA . PRO A 1 290 ? 19.323 19.820 -2.320 1.00 56.19 290 PRO A CA 1
ATOM 2170 C C . PRO A 1 290 ? 19.174 19.807 -3.846 1.00 56.19 290 PRO A C 1
ATOM 2172 O O . PRO A 1 290 ? 20.169 19.501 -4.543 1.00 56.19 290 PRO A O 1
#

Sequence (290 aa):
MSGRNAADTDGQSENGATPRGLQPRVVLALVLVAALGGAWLTHRGQPLATKLLPWATAVTTGALAGGVYWRLVLFDADAFDRAEHRRAVRARWRRLETALVWAVTLSSGAYLVAGTTAPVPGFGRPVVVAGTVAVVACWYGHRRFGDARTNHRKRALRAGVFTGSVAVIAGFAWLETATTTLDWVVRLGHVAALAVWLGGAVWHNFVVLPTIRAHPDAAAAVKSQAHAFRRHLPVVIVVLFATGVYQTGRLVGYSMTALTGTTVGHVVTGKLVVLAALTGLVAINVKKNP

Radius of gyration: 22.51 Å; Cα contacts (8 Å, |Δi|>4): 291; chains: 1; bounding box: 92×36×62 Å

Secondary structure (DSSP, 8-state):
--------------------PPPHHHHHHHHHHHHHHHHHHHTTTS-HHHHHHHHHHHHHHHHHHHHHHIIIII--STT--SHHHHHHHHHHHHHHHHHHHHHHHHHHHHHHHHS-SS---SSHHHHHHHHHHHHHHHHHHHHHTSSSS-HHHHHHHHHHHHHHHHHHHHHHHHHHH-S-HHHHHHHHHHHHHHHHHHHHHHHIIIIIHHHHHH-GGGHHHHHHHHHHHHHHHHHHHHHHHHHHHHHHHHHH-S-HHHHHHSHHHHHHHHHHHHHHHHHHHHHHHHHT--

Nearest PDB structures (foldseek):
  7nkz-assembly1_A  TM=5.295E-01  e=6.910E-02  Mycobacterium tuberculosis H37Rv
  8vgl-assembly1_A  TM=3.548E-01  e=3.184E+00  Aliarcobacter butzleri RM4018
  4o93-assembly1_B  TM=3.329E-01  e=4.088E+00  Thermus thermophilus HB27
  8u85-assembly1_C  TM=3.174E-01  e=7.322E+00  Homo sapiens
  8tth-assembly1_A  TM=3.136E-01  e=8.649E+00  Staphylococcus aureus

Mean predicted aligned error: 7.06 Å